Protein AF-A0A7M5X8B2-F1 (afdb_monomer)

Foldseek 3Di:
DPDPVVVVVVVVVVVVVVVVVLVVVLPCPPVVVVVLPPFQKKAWAFQVGNQWTFFADPVVQFTFTGGDDLRRIWNWAAQLLNHATWTARPVDGQWTWFDDPQFTGTGHDDPDNVRSQRRHWHWHQQLQHSQWTFTARPNHNQWTWFHDPRGTGTDGCPVDNVRSRRRTTHIGRDDPDCVVVVVVLPVDQWDAAADPVHRQWTFFQDPVVRDTDTGGDDPRRTHRDDDDPPDDDPDD

Nearest PDB structures (foldseek):
  3kmv-assembly7_G  TM=9.535E-01  e=1.450E-14  Acetivibrio thermocellus ATCC 27405
  3akh-assembly1_A  TM=9.557E-01  e=3.138E-13  Streptomyces avermitilis MA-4680 = NBRC 14893
  6sxs-assembly1_AAA  TM=8.842E-01  e=1.556E-10  Aspergillus luchuensis
  3win-assembly1_B  TM=6.158E-01  e=4.509E-0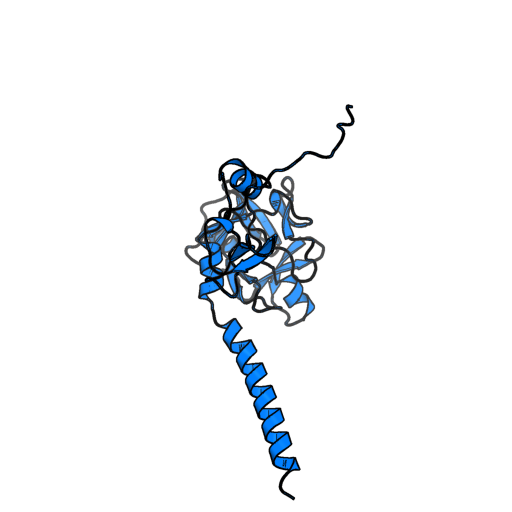7  Clostridium botulinum B
  2e4m-assembly1_C  TM=7.387E-01  e=2.293E-05  Clostridium botulinum

Sequence (236 aa):
MASICQRWFALVLLLMTVAQAKQTICQGSNHLQQKFAYEPTLSFPSKNYPHLAISYDTTSKVSRILAPSSNSAWKIVAGLCGQGFSFESTTQPNHFLRHRHLLLFVDPFVNTALYKNDACFKPVTGLADCNEVSFQSINYPDRFLRHQGYRMKLHQNDGSSLFKNDATFNIQTICHGSNHLQQKFAYEPTLSFPSKNYPHLAISYDTTSKVSRILAPSSNSAWKIVARALWPRVQL

Organism: NCBI:txid252671

pLDDT: mean 79.66, std 22.1, range [30.8, 98.75]

Solvent-accessible surface area (backbone atoms only — not comparable to full-atom values): 12844 Å² total; per-residue (Å²): 141,68,72,64,68,55,52,53,50,51,51,51,52,52,53,51,50,53,56,48,56,59,54,63,69,58,68,56,74,62,59,62,57,53,61,55,72,79,54,85,24,33,28,37,26,30,61,79,45,66,74,23,14,52,23,48,41,87,85,79,24,42,23,20,48,35,67,76,50,71,56,20,33,26,30,67,40,75,11,70,61,79,49,58,28,20,42,32,38,68,80,43,77,69,17,32,44,23,50,57,95,49,32,30,28,50,44,72,74,57,102,42,72,66,54,20,33,39,23,14,27,36,80,40,66,12,68,63,41,58,93,30,34,17,38,28,32,64,76,46,72,71,22,29,44,24,53,58,94,54,30,30,29,51,41,67,78,82,81,45,70,66,55,22,29,41,23,14,24,42,85,40,77,48,66,89,38,85,51,52,61,48,43,55,56,68,71,44,83,53,45,72,55,62,38,88,92,45,74,72,25,16,49,23,56,39,81,90,78,73,42,79,42,80,35,66,74,52,86,50,19,57,42,69,75,80,88,74,88,88,70,86,81,80,84,129

Secondary structure (DSSP, 8-state):
--HHHHHHHHHHHHHHHHHHHHHHHTT-HHHHHHHHHS-S-EE-BBSS-TT-EEEE-TTT-BEEEES--GGG-EEEEE-TTSSSEEEEESSSTTEEEEEETTEEEEEE----HHHHHHT-EEEEE-SS-TTSEEEEESS-TTEEEEEETTEEEEEE--S-HHHHHHT-B--EE--S-HHHHHHHHHH-SSB--B-SS-TT-EEEEETTTTEEEEES--GGG-B-------------

Structure (mmCIF, N/CA/C/O backbone):
data_AF-A0A7M5X8B2-F1
#
_entry.id   AF-A0A7M5X8B2-F1
#
loop_
_atom_site.group_PDB
_atom_site.id
_atom_site.type_symbol
_atom_site.label_atom_id
_atom_site.label_alt_id
_atom_site.label_comp_id
_atom_site.label_asym_id
_atom_site.label_entity_id
_atom_site.label_seq_id
_atom_site.pdbx_PDB_ins_code
_atom_site.Cartn_x
_atom_site.Cartn_y
_atom_site.Cartn_z
_atom_site.occupancy
_atom_site.B_iso_or_equiv
_atom_site.auth_seq_id
_atom_site.auth_comp_id
_atom_site.auth_asym_id
_atom_site.auth_atom_id
_atom_site.pdbx_PDB_model_num
ATOM 1 N N . MET A 1 1 ? -53.361 -5.787 27.181 1.00 49.28 1 MET A N 1
ATOM 2 C CA . MET A 1 1 ? -52.441 -6.627 26.375 1.00 49.28 1 MET A CA 1
ATOM 3 C C . MET A 1 1 ? -51.696 -5.849 25.269 1.00 49.28 1 MET A C 1
ATOM 5 O O . MET A 1 1 ? -51.255 -6.459 24.308 1.00 49.28 1 MET A O 1
ATOM 9 N N . ALA A 1 2 ? -51.466 -4.530 25.400 1.00 48.56 2 ALA A N 1
ATOM 10 C CA . ALA A 1 2 ? -50.837 -3.716 24.342 1.00 48.56 2 ALA A CA 1
ATOM 11 C C . ALA A 1 2 ? -49.393 -3.240 24.638 1.00 48.56 2 ALA A C 1
ATOM 13 O O . ALA A 1 2 ? -48.772 -2.623 23.780 1.00 48.56 2 ALA A O 1
ATOM 14 N N . SER A 1 3 ? -48.820 -3.520 25.819 1.00 53.78 3 SER A N 1
ATOM 15 C CA . SER A 1 3 ? -47.543 -2.901 26.231 1.00 53.78 3 SER A CA 1
ATOM 16 C C . SER A 1 3 ? -46.279 -3.675 25.832 1.00 53.78 3 SER A C 1
ATOM 18 O O . SER A 1 3 ? -45.195 -3.093 25.790 1.00 53.78 3 SER A O 1
ATOM 20 N N . ILE A 1 4 ? -46.394 -4.968 25.512 1.00 50.81 4 ILE A N 1
ATOM 21 C CA . ILE A 1 4 ? -45.240 -5.809 25.154 1.00 50.81 4 ILE A CA 1
ATOM 22 C C . ILE A 1 4 ? -44.936 -5.701 23.652 1.00 50.81 4 ILE A C 1
ATOM 24 O O . ILE A 1 4 ? -43.782 -5.513 23.280 1.00 50.81 4 ILE A O 1
ATOM 28 N N . CYS A 1 5 ? -45.955 -5.691 22.785 1.00 41.56 5 CYS A N 1
ATOM 29 C CA . CYS A 1 5 ? -45.765 -5.620 21.330 1.00 41.56 5 CYS A CA 1
ATOM 30 C C . CYS A 1 5 ? -45.152 -4.282 20.858 1.00 41.56 5 CYS A C 1
ATOM 32 O O . CYS A 1 5 ? -44.317 -4.269 19.957 1.00 41.56 5 CYS A O 1
ATOM 34 N N . GLN A 1 6 ? -45.493 -3.160 21.506 1.00 44.00 6 GLN A N 1
ATOM 35 C CA . GLN A 1 6 ? -44.931 -1.839 21.178 1.00 44.00 6 GLN A CA 1
ATOM 36 C C . GLN A 1 6 ? -43.467 -1.675 21.622 1.00 44.00 6 GLN A C 1
ATOM 38 O O . GLN A 1 6 ? -42.693 -0.991 20.954 1.00 44.00 6 GLN A O 1
ATOM 43 N N . ARG A 1 7 ? -43.056 -2.334 22.715 1.00 48.03 7 ARG A N 1
ATOM 44 C CA . ARG A 1 7 ? -41.668 -2.281 23.208 1.00 48.03 7 ARG A CA 1
ATOM 45 C C . ARG A 1 7 ? -40.702 -3.083 22.336 1.00 48.03 7 ARG A C 1
ATOM 47 O O . ARG A 1 7 ? -39.583 -2.630 22.118 1.00 48.03 7 ARG A O 1
ATOM 54 N N . TRP A 1 8 ? -41.141 -4.217 21.787 1.00 44.78 8 TRP A N 1
ATOM 55 C CA . TRP A 1 8 ? -40.349 -4.987 20.821 1.00 44.78 8 TRP A CA 1
ATOM 56 C C . TRP A 1 8 ? -40.192 -4.249 19.487 1.00 44.78 8 TRP A C 1
ATOM 58 O O . TRP A 1 8 ? -39.087 -4.199 18.952 1.00 44.78 8 TRP A O 1
ATOM 68 N N . PHE A 1 9 ? -41.246 -3.585 19.000 1.00 48.00 9 PHE A N 1
ATOM 69 C CA . PHE A 1 9 ? -41.161 -2.739 17.804 1.00 48.00 9 PHE A CA 1
ATOM 70 C C . PHE A 1 9 ? -40.193 -1.562 17.984 1.00 48.00 9 PHE A C 1
ATOM 72 O O . PHE A 1 9 ? -39.375 -1.318 17.104 1.00 48.00 9 PHE A O 1
ATOM 79 N N . ALA A 1 10 ? -40.224 -0.874 19.130 1.00 50.72 10 ALA A N 1
ATOM 80 C CA . ALA A 1 10 ? -39.309 0.232 19.414 1.00 50.72 10 ALA A CA 1
ATOM 81 C C . ALA A 1 10 ? -37.843 -0.223 19.526 1.00 50.72 10 ALA A C 1
ATOM 83 O O . ALA A 1 10 ? -36.958 0.469 19.031 1.00 50.72 10 ALA A O 1
ATOM 84 N N . LEU A 1 11 ? -37.575 -1.396 20.114 1.00 49.72 11 LEU A N 1
ATOM 85 C CA . LEU A 1 11 ? -36.220 -1.951 20.208 1.00 49.72 11 LEU A CA 1
ATOM 86 C C . LEU A 1 11 ? -35.679 -2.370 18.831 1.00 49.72 11 LEU A C 1
ATOM 88 O O . LEU A 1 11 ? -34.523 -2.100 18.519 1.00 49.72 11 LEU A O 1
ATOM 92 N N . VAL A 1 12 ? -36.519 -2.973 17.982 1.00 52.78 12 VAL A N 1
ATOM 93 C CA . VAL A 1 12 ? -36.155 -3.338 16.603 1.00 52.78 12 VAL A CA 1
ATOM 94 C C . VAL A 1 12 ? -35.946 -2.086 15.741 1.00 52.78 12 VAL A C 1
ATOM 96 O O . VAL A 1 12 ? -34.975 -2.026 14.993 1.00 52.78 12 VAL A O 1
ATOM 99 N N . LEU A 1 13 ? -36.770 -1.043 15.896 1.00 47.78 13 LEU A N 1
ATOM 100 C CA . LEU A 1 13 ? -36.612 0.239 15.195 1.00 47.78 13 LEU A CA 1
ATOM 101 C C . LEU A 1 13 ? -35.363 1.014 15.666 1.00 47.78 13 LEU A C 1
ATOM 103 O O . LEU A 1 13 ? -34.694 1.661 14.858 1.00 47.78 13 LEU A O 1
ATOM 107 N N . LEU A 1 14 ? -35.000 0.908 16.950 1.00 47.81 14 LEU A N 1
ATOM 108 C CA . LEU A 1 14 ? -33.776 1.486 17.520 1.00 47.81 14 LEU A CA 1
ATOM 109 C C . LEU A 1 14 ? -32.517 0.731 17.051 1.00 47.81 14 LEU A C 1
ATOM 111 O O . LEU A 1 14 ? -31.502 1.343 16.732 1.00 47.81 14 LEU A O 1
ATOM 115 N N . LEU A 1 15 ? -32.581 -0.599 16.939 1.00 45.28 15 LEU A N 1
ATOM 116 C CA . LEU A 1 15 ? -31.485 -1.413 16.401 1.00 45.28 15 LEU A CA 1
ATOM 117 C C . LEU A 1 15 ? -31.293 -1.200 14.890 1.00 45.28 15 LEU A C 1
ATOM 119 O O . LEU A 1 15 ? -30.154 -1.105 14.431 1.00 45.28 15 LEU A O 1
ATOM 123 N N . MET A 1 16 ? -32.383 -1.045 14.132 1.00 43.38 16 MET A N 1
ATOM 124 C CA . MET A 1 16 ? -32.341 -0.701 12.705 1.00 43.38 16 MET A CA 1
ATOM 125 C C . MET A 1 16 ? -31.775 0.713 12.483 1.00 43.38 16 MET A C 1
ATOM 127 O O . MET A 1 16 ? -30.920 0.905 11.627 1.00 43.38 16 MET A O 1
ATOM 131 N N . THR A 1 17 ? -32.147 1.707 13.297 1.00 39.38 17 THR A N 1
ATOM 132 C CA . THR A 1 17 ? -31.608 3.078 13.169 1.00 39.38 17 THR A CA 1
ATOM 133 C C . THR A 1 17 ? -30.130 3.196 13.558 1.00 39.38 17 THR A C 1
ATOM 135 O O . THR A 1 17 ? -29.403 3.957 12.921 1.00 39.38 17 THR A O 1
ATOM 138 N N . VAL A 1 18 ? -29.632 2.411 14.523 1.00 42.62 18 VAL A N 1
ATOM 139 C CA . VAL A 1 18 ? -28.191 2.355 14.854 1.00 42.62 18 VAL A CA 1
ATOM 140 C C . VAL A 1 18 ? -27.380 1.645 13.759 1.00 42.62 18 VAL A C 1
ATOM 142 O O . VAL A 1 18 ? -26.257 2.062 13.462 1.00 42.62 18 VAL A O 1
ATOM 145 N N . ALA A 1 19 ? -27.942 0.616 13.112 1.00 35.28 19 ALA A N 1
ATOM 146 C CA . ALA A 1 19 ? -27.327 -0.029 11.950 1.00 35.28 19 ALA A CA 1
ATOM 147 C C . ALA A 1 19 ? -27.233 0.933 10.749 1.00 35.28 19 ALA A C 1
ATOM 149 O O . ALA A 1 19 ? -26.155 1.071 10.162 1.00 35.28 19 ALA A O 1
ATOM 150 N N . GLN A 1 20 ? -28.304 1.683 10.463 1.00 32.66 20 GLN A N 1
ATOM 151 C CA . GLN A 1 20 ? -28.305 2.741 9.447 1.00 32.66 20 GLN A CA 1
ATOM 152 C C . GLN A 1 20 ? -27.339 3.892 9.793 1.00 32.66 20 GLN A C 1
ATOM 154 O O . GLN A 1 20 ? -26.628 4.368 8.913 1.00 32.66 20 GLN A O 1
ATOM 159 N N . ALA A 1 21 ? -27.232 4.311 11.060 1.00 33.47 21 ALA A N 1
ATOM 160 C CA . ALA A 1 21 ? -26.335 5.397 11.474 1.00 33.47 21 ALA A CA 1
ATOM 161 C C . ALA A 1 21 ? -24.841 5.043 11.337 1.00 33.47 21 ALA A C 1
ATOM 163 O O . ALA A 1 21 ? -24.036 5.907 10.987 1.00 33.47 21 ALA A O 1
ATOM 164 N N . LYS A 1 22 ? -24.460 3.772 11.540 1.00 35.12 22 LYS A N 1
ATOM 165 C CA . LYS A 1 22 ? -23.106 3.291 11.206 1.00 35.12 22 LYS A CA 1
ATOM 166 C C . LYS A 1 22 ? -22.861 3.275 9.696 1.00 35.12 22 LYS A C 1
ATOM 168 O O . LYS A 1 22 ? -21.764 3.611 9.267 1.00 35.12 22 LYS A O 1
ATOM 173 N N . GLN A 1 23 ? -23.868 2.931 8.893 1.00 34.62 23 GLN A N 1
ATOM 174 C CA . GLN A 1 23 ? -23.766 2.902 7.430 1.00 34.62 23 GLN A CA 1
ATOM 175 C C . GLN A 1 23 ? -23.632 4.299 6.801 1.00 34.62 23 GLN A C 1
ATOM 177 O O . GLN A 1 23 ? -22.890 4.451 5.831 1.00 34.62 23 GLN A O 1
ATOM 182 N N . THR A 1 24 ? -24.267 5.327 7.372 1.00 30.80 24 THR A N 1
ATOM 183 C CA . THR A 1 24 ? -24.215 6.709 6.856 1.00 30.80 24 THR A CA 1
ATOM 184 C C . THR A 1 24 ? -22.835 7.368 7.010 1.00 30.80 24 THR A C 1
ATOM 186 O O . THR A 1 24 ? -22.455 8.183 6.174 1.00 30.80 24 THR A O 1
ATOM 189 N N . ILE A 1 25 ? -22.032 6.984 8.011 1.00 43.06 25 ILE A N 1
ATOM 190 C CA . ILE A 1 25 ? -20.653 7.495 8.185 1.00 43.06 25 ILE A CA 1
ATOM 191 C C . ILE A 1 25 ? -19.699 6.907 7.126 1.00 43.06 25 ILE A C 1
ATOM 193 O O . ILE A 1 25 ? -18.746 7.558 6.703 1.00 43.06 25 ILE A O 1
ATOM 197 N N . CYS A 1 26 ? -19.985 5.701 6.630 1.00 44.75 26 CYS A N 1
ATOM 198 C CA . CYS A 1 26 ? -19.118 4.966 5.710 1.00 44.75 26 CYS A CA 1
ATOM 199 C C . CYS A 1 26 ? -19.279 5.357 4.216 1.00 44.75 26 CYS A C 1
ATOM 201 O O . CYS A 1 26 ? -18.652 4.733 3.361 1.00 44.75 26 CYS A O 1
ATOM 203 N N . GLN A 1 27 ? -20.114 6.351 3.873 1.00 36.88 27 GLN A N 1
ATOM 204 C CA . GLN A 1 27 ? -20.444 6.744 2.483 1.00 36.88 27 GLN A CA 1
ATOM 205 C C . GLN A 1 27 ? -19.649 7.960 1.951 1.00 36.88 27 GLN A C 1
ATOM 207 O O . GLN A 1 27 ? -19.905 8.446 0.852 1.00 36.88 27 GLN A O 1
ATOM 212 N N . GLY A 1 28 ? -18.651 8.462 2.683 1.00 39.09 28 GLY A N 1
ATOM 213 C CA . GLY A 1 28 ? -17.860 9.623 2.263 1.00 39.09 28 GLY A CA 1
ATOM 214 C C . GLY A 1 28 ? -16.594 9.272 1.475 1.00 39.09 28 GLY A C 1
ATOM 215 O O . GLY A 1 28 ? -15.496 9.423 2.006 1.00 39.09 28 GLY A O 1
ATOM 216 N N . SER A 1 29 ? -16.701 8.887 0.199 1.00 45.44 29 SER A N 1
ATOM 217 C CA . SER A 1 29 ? -15.537 8.711 -0.701 1.00 45.44 29 SER A CA 1
ATOM 218 C C . SER A 1 29 ? -14.642 9.961 -0.807 1.00 45.44 29 SER A C 1
ATOM 220 O O . SER A 1 29 ? -13.452 9.851 -1.104 1.00 45.44 29 SER A O 1
ATOM 222 N N . ASN A 1 30 ? -15.186 11.141 -0.491 1.00 45.16 30 ASN A N 1
ATOM 223 C CA . ASN A 1 30 ? -14.482 12.424 -0.544 1.00 45.16 30 ASN A CA 1
ATOM 224 C C . ASN A 1 30 ? -13.478 12.655 0.604 1.00 45.16 30 ASN A C 1
ATOM 226 O O . ASN A 1 30 ? -12.504 13.377 0.406 1.00 45.16 30 ASN A O 1
ATOM 230 N N . HIS A 1 31 ? -13.652 12.042 1.783 1.00 48.97 31 HIS A N 1
ATOM 231 C CA . HIS A 1 31 ? -12.773 12.316 2.935 1.00 48.97 31 HIS A CA 1
ATOM 232 C C . HIS A 1 31 ? -11.395 11.644 2.797 1.00 48.97 31 HIS A C 1
ATOM 234 O O . HIS A 1 31 ? -10.368 12.231 3.135 1.00 48.97 31 HIS A O 1
ATOM 240 N N . LEU A 1 32 ? -11.354 10.423 2.249 1.00 51.47 32 LEU A N 1
ATOM 241 C CA . LEU A 1 32 ? -10.097 9.720 1.970 1.00 51.47 32 LEU A CA 1
ATOM 242 C C . LEU A 1 32 ? -9.298 10.449 0.881 1.00 51.47 32 LEU A C 1
ATOM 244 O O . LEU A 1 32 ? -8.112 10.703 1.061 1.00 51.47 32 LEU A O 1
ATOM 248 N N . GLN A 1 33 ? -9.960 10.856 -0.208 1.00 50.06 33 GLN A N 1
ATOM 249 C CA . GLN A 1 33 ? -9.330 11.585 -1.314 1.00 50.06 33 GLN A CA 1
ATOM 250 C C . GLN A 1 33 ? -8.795 12.963 -0.893 1.00 50.06 33 GLN A C 1
ATOM 252 O O . GLN A 1 33 ? -7.697 13.326 -1.306 1.00 50.06 33 GLN A O 1
ATOM 257 N N . GLN A 1 34 ? -9.501 13.693 -0.018 1.00 43.69 34 GLN A N 1
ATOM 258 C CA . GLN A 1 34 ? -8.993 14.947 0.554 1.00 43.69 34 GLN A CA 1
ATOM 259 C C . GLN A 1 34 ? -7.744 14.732 1.419 1.00 43.69 34 GLN A C 1
ATOM 261 O O . GLN A 1 34 ? -6.790 15.494 1.300 1.00 43.69 34 GLN A O 1
ATOM 266 N N . LYS A 1 35 ? -7.689 13.674 2.239 1.00 48.75 35 LYS A N 1
ATOM 267 C CA . LYS A 1 35 ? -6.514 13.390 3.083 1.00 48.75 35 LYS A CA 1
ATOM 268 C C . LYS A 1 35 ? -5.256 13.050 2.267 1.00 48.75 35 LYS A C 1
ATOM 270 O O . LYS A 1 35 ? -4.151 13.338 2.710 1.00 48.75 35 LYS A O 1
ATOM 275 N N . PHE A 1 36 ? -5.412 12.492 1.064 1.00 56.28 36 PHE A N 1
ATOM 276 C CA . PHE A 1 36 ? -4.299 12.211 0.148 1.00 56.28 36 PHE A CA 1
ATOM 277 C C . PHE A 1 36 ? -3.780 13.442 -0.613 1.00 56.28 36 PHE A C 1
ATOM 279 O O . PHE A 1 36 ? -2.691 13.376 -1.173 1.00 56.28 36 PHE A O 1
ATOM 286 N N . ALA A 1 37 ? -4.528 14.551 -0.642 1.00 48.56 37 ALA A N 1
ATOM 287 C CA . ALA A 1 37 ? -4.208 15.723 -1.461 1.00 48.56 37 ALA A CA 1
ATOM 288 C C . ALA A 1 37 ? -3.373 16.805 -0.743 1.00 48.56 37 ALA A C 1
ATOM 290 O O . ALA A 1 37 ? -2.791 17.652 -1.416 1.00 48.56 37 ALA A O 1
ATOM 291 N N . TYR A 1 38 ? -3.311 16.792 0.595 1.00 43.34 38 TYR A N 1
ATOM 292 C CA . TYR A 1 38 ? -2.730 17.888 1.393 1.00 43.34 38 TYR A CA 1
ATOM 293 C C . TYR A 1 38 ? -1.546 17.487 2.287 1.00 43.34 38 TYR A C 1
ATOM 295 O O . TYR A 1 38 ? -0.972 18.349 2.947 1.00 43.34 38 TYR A O 1
ATOM 303 N N . GLU A 1 39 ? -1.165 16.208 2.310 1.00 53.84 39 GLU A N 1
ATOM 304 C CA . GLU A 1 39 ? -0.146 15.687 3.231 1.00 53.84 39 GLU A CA 1
ATOM 305 C C . GLU A 1 39 ? 1.165 15.370 2.491 1.00 53.84 39 GLU A C 1
ATOM 307 O O . GLU A 1 39 ? 1.125 14.699 1.457 1.00 53.84 39 GLU A O 1
ATOM 312 N N . PRO A 1 40 ? 2.341 15.812 2.987 1.00 66.94 40 PRO A N 1
ATOM 313 C CA . PRO A 1 40 ? 3.598 15.684 2.248 1.00 66.94 40 PRO A CA 1
ATOM 314 C C . PRO A 1 40 ? 4.025 14.221 2.095 1.00 66.94 40 PRO A C 1
ATOM 316 O O . PRO A 1 40 ? 4.504 13.820 1.033 1.00 66.94 40 PRO A O 1
ATOM 319 N N . THR A 1 41 ? 3.840 13.423 3.149 1.00 83.44 41 THR A N 1
ATOM 320 C CA . THR A 1 41 ? 4.166 11.998 3.191 1.00 83.44 41 THR A CA 1
ATOM 321 C C . THR A 1 41 ? 3.251 11.266 4.177 1.00 83.44 41 THR A C 1
ATOM 323 O O . THR A 1 41 ? 2.864 11.788 5.224 1.00 83.44 41 THR A O 1
ATOM 326 N N . LEU A 1 42 ? 2.880 10.033 3.840 1.00 90.06 42 LEU A N 1
ATOM 327 C CA . LEU A 1 42 ? 1.967 9.193 4.611 1.00 90.06 42 LEU A CA 1
ATOM 328 C C . LEU A 1 42 ? 2.616 7.857 4.973 1.00 90.06 42 LEU A C 1
ATOM 330 O O . LEU A 1 42 ? 3.488 7.357 4.269 1.00 90.06 42 LEU A O 1
ATOM 334 N N . SER A 1 43 ? 2.141 7.257 6.056 1.00 93.00 43 SER A N 1
ATOM 335 C CA . SER A 1 43 ? 2.419 5.883 6.458 1.00 93.00 43 SER A CA 1
ATOM 336 C C . SER A 1 43 ? 1.112 5.124 6.626 1.00 93.00 43 SER A C 1
ATOM 338 O O . SER A 1 43 ? 0.068 5.700 6.949 1.00 93.00 43 SER A O 1
ATOM 340 N N . PHE A 1 44 ? 1.186 3.814 6.408 1.00 96.31 44 PHE A N 1
ATOM 341 C CA . PHE A 1 44 ? 0.031 2.925 6.397 1.00 96.31 44 PHE A CA 1
ATOM 342 C C . PHE A 1 44 ? 0.219 1.774 7.389 1.00 96.31 44 PHE A C 1
ATOM 344 O O . PHE A 1 44 ? 0.619 0.677 6.982 1.00 96.31 44 PHE A O 1
ATOM 351 N N . PRO A 1 45 ? -0.001 2.006 8.697 1.00 96.56 45 PRO A N 1
ATOM 352 C CA . PRO A 1 45 ? 0.017 0.944 9.693 1.00 96.56 45 PRO A CA 1
ATOM 353 C C . PRO A 1 45 ? -1.056 -0.108 9.435 1.00 96.56 45 PRO A C 1
ATOM 355 O O . PRO A 1 45 ? -2.160 0.215 9.001 1.00 96.56 45 PRO A O 1
ATOM 358 N N . SER A 1 46 ? -0.746 -1.359 9.746 1.00 97.62 46 SER A N 1
ATOM 359 C CA . SER A 1 46 ? -1.682 -2.477 9.648 1.00 97.62 46 SER A CA 1
ATOM 360 C C . SER A 1 46 ? -2.789 -2.384 10.701 1.00 97.62 46 SER A C 1
ATOM 362 O O . SER A 1 46 ? -2.528 -2.043 11.856 1.00 97.62 46 SER A O 1
ATOM 364 N N . LYS A 1 47 ? -4.023 -2.746 10.331 1.00 95.75 47 LYS A N 1
ATOM 365 C CA . LYS A 1 47 ? -5.159 -2.798 11.260 1.00 95.75 47 LYS A CA 1
ATOM 366 C C . LYS A 1 47 ? -4.954 -3.811 12.387 1.00 95.75 47 LYS A C 1
ATOM 368 O O . LYS A 1 47 ? -5.161 -3.484 13.553 1.00 95.75 47 LYS A O 1
ATOM 373 N N . ASN A 1 48 ? -4.551 -5.037 12.056 1.00 95.94 48 ASN A N 1
ATOM 374 C CA . ASN A 1 48 ? -4.363 -6.111 13.038 1.00 95.94 48 ASN A CA 1
ATOM 375 C C . ASN A 1 48 ? -2.966 -6.149 13.669 1.00 95.94 48 ASN A C 1
ATOM 377 O O . ASN A 1 48 ? -2.798 -6.775 14.713 1.00 95.94 48 ASN A O 1
ATOM 381 N N . TYR A 1 49 ? -1.989 -5.434 13.103 1.00 95.62 49 TYR A N 1
ATOM 382 C CA . TYR A 1 49 ? -0.669 -5.238 13.709 1.00 95.62 49 TYR A CA 1
ATOM 383 C C . TYR A 1 49 ? -0.281 -3.748 13.707 1.00 95.62 49 TYR A C 1
ATOM 385 O O . TYR A 1 49 ? 0.596 -3.354 12.941 1.00 95.62 49 TYR A O 1
ATOM 393 N N . PRO A 1 50 ? -0.878 -2.904 14.576 1.00 92.56 50 PRO A N 1
ATOM 394 C CA . PRO A 1 50 ? -0.723 -1.440 14.507 1.00 92.56 50 PRO A CA 1
ATOM 395 C C . PRO A 1 50 ? 0.701 -0.911 14.721 1.00 92.56 50 PRO A C 1
ATOM 397 O O . PRO A 1 50 ? 0.988 0.241 14.412 1.00 92.56 50 PRO A O 1
ATOM 400 N N . HIS A 1 51 ? 1.596 -1.745 15.253 1.00 88.50 51 HIS A N 1
ATOM 401 C CA . HIS A 1 51 ? 3.017 -1.438 15.419 1.00 88.50 51 HIS A CA 1
ATOM 402 C C . HIS A 1 51 ? 3.844 -1.693 14.147 1.00 88.50 51 HIS A C 1
ATOM 404 O O . HIS A 1 51 ? 5.053 -1.472 14.163 1.00 88.50 51 HIS A O 1
ATOM 410 N N . LEU A 1 52 ? 3.223 -2.168 13.061 1.00 92.38 52 LEU A N 1
ATOM 411 C CA . LEU A 1 52 ? 3.857 -2.398 11.767 1.00 92.38 52 LEU A CA 1
ATOM 412 C C . LEU A 1 52 ? 3.143 -1.600 10.670 1.00 92.38 52 LEU A C 1
ATOM 414 O O . LEU A 1 52 ? 1.925 -1.446 10.702 1.00 92.38 52 LEU A O 1
ATOM 418 N N . ALA A 1 53 ? 3.889 -1.145 9.667 1.00 97.12 53 ALA A N 1
ATOM 419 C CA . ALA A 1 53 ? 3.399 -0.370 8.534 1.00 97.12 53 ALA A CA 1
ATOM 420 C C . ALA A 1 53 ? 3.940 -0.890 7.199 1.00 97.12 53 ALA A C 1
ATOM 422 O O . ALA A 1 53 ? 4.950 -1.604 7.153 1.00 97.12 53 ALA A O 1
ATOM 423 N N . ILE A 1 54 ? 3.247 -0.539 6.107 1.00 98.31 54 ILE A N 1
ATOM 424 C CA . ILE A 1 54 ? 3.711 -0.820 4.744 1.00 98.31 54 ILE A CA 1
ATOM 425 C C . ILE A 1 54 ? 5.075 -0.156 4.566 1.00 98.31 54 ILE A C 1
ATOM 427 O O . ILE A 1 54 ? 5.208 1.064 4.643 1.00 98.31 54 ILE A O 1
ATOM 431 N N . SER A 1 55 ? 6.082 -0.983 4.333 1.00 97.50 55 SER A N 1
ATOM 432 C CA . SER A 1 55 ? 7.484 -0.605 4.256 1.00 97.50 55 SER A CA 1
ATOM 433 C C . SER A 1 55 ? 8.168 -1.447 3.182 1.00 97.50 55 SER A C 1
ATOM 435 O O . SER A 1 55 ? 7.534 -2.235 2.463 1.00 97.50 55 SER A O 1
ATOM 437 N N . TYR A 1 56 ? 9.476 -1.295 3.046 1.00 97.44 56 TYR A N 1
ATOM 438 C CA . TYR A 1 56 ? 10.267 -2.124 2.155 1.00 97.44 56 TYR A CA 1
ATOM 439 C C . TYR A 1 56 ? 11.728 -2.202 2.593 1.00 97.44 56 TYR A C 1
ATOM 441 O O . TYR A 1 56 ? 12.242 -1.370 3.343 1.00 97.44 56 TYR A O 1
ATOM 449 N N . ASP A 1 57 ? 12.387 -3.245 2.107 1.00 94.44 57 ASP A N 1
ATOM 450 C CA . ASP A 1 57 ? 13.824 -3.443 2.233 1.00 94.44 57 ASP A CA 1
ATOM 451 C C . ASP A 1 57 ? 14.529 -2.735 1.067 1.00 94.44 57 ASP A C 1
ATOM 453 O O . ASP A 1 57 ? 14.267 -3.024 -0.103 1.00 94.44 57 ASP A O 1
ATOM 457 N N . THR A 1 58 ? 15.415 -1.790 1.377 1.00 87.44 58 THR A N 1
ATOM 458 C CA . THR A 1 58 ? 16.115 -0.966 0.380 1.00 87.44 58 THR A CA 1
ATOM 459 C C . THR A 1 58 ? 17.099 -1.752 -0.478 1.00 87.44 58 THR A C 1
ATOM 461 O O . THR A 1 58 ? 17.361 -1.330 -1.609 1.00 87.44 58 THR A O 1
ATOM 464 N N . THR A 1 59 ? 17.610 -2.880 0.017 1.00 89.25 59 THR A N 1
ATOM 465 C CA . THR A 1 59 ? 18.545 -3.759 -0.689 1.00 89.25 59 THR A CA 1
ATOM 466 C C . THR A 1 59 ? 17.783 -4.696 -1.615 1.00 89.25 59 THR A C 1
ATOM 468 O O . THR A 1 59 ? 18.036 -4.722 -2.816 1.00 89.25 59 THR A O 1
ATOM 471 N N . SER A 1 60 ? 16.807 -5.435 -1.081 1.00 93.06 60 SER A N 1
ATOM 472 C CA . SER A 1 60 ? 16.071 -6.443 -1.859 1.00 93.06 60 SER A CA 1
ATOM 473 C C . SER A 1 60 ? 14.896 -5.883 -2.667 1.00 93.06 60 SER A C 1
ATOM 475 O O . SER A 1 60 ? 14.314 -6.604 -3.478 1.00 93.06 60 SER A O 1
ATOM 477 N N . LYS A 1 61 ? 14.516 -4.619 -2.434 1.00 94.94 61 LYS A N 1
ATOM 478 C CA . LYS A 1 61 ? 13.332 -3.941 -3.000 1.00 94.94 61 LYS A CA 1
ATOM 479 C C . LYS A 1 61 ? 12.001 -4.602 -2.663 1.00 94.94 61 LYS A C 1
ATOM 481 O O . LYS A 1 61 ? 10.958 -4.190 -3.165 1.00 94.94 61 LYS A O 1
ATOM 486 N N . VAL A 1 62 ? 12.003 -5.630 -1.818 1.00 97.88 62 VAL A N 1
ATOM 487 C CA . VAL A 1 62 ? 10.795 -6.352 -1.430 1.00 97.88 62 VAL A CA 1
ATOM 488 C C . VAL A 1 62 ? 9.984 -5.487 -0.478 1.00 97.88 62 VAL A C 1
ATOM 490 O O . VAL A 1 62 ? 10.488 -5.067 0.566 1.00 97.88 62 VAL A O 1
ATOM 493 N N . SER A 1 63 ? 8.707 -5.279 -0.800 1.00 98.19 63 SER A N 1
ATOM 494 C CA . SER A 1 63 ? 7.784 -4.629 0.122 1.00 98.19 63 SER A CA 1
ATOM 495 C C . SER A 1 63 ? 7.328 -5.601 1.214 1.00 98.19 63 SER A C 1
ATOM 497 O O . SER A 1 63 ? 7.028 -6.780 0.975 1.00 98.19 63 SER A O 1
ATOM 499 N N . ARG A 1 64 ? 7.314 -5.102 2.447 1.00 98.38 64 ARG A N 1
ATOM 500 C CA . ARG A 1 64 ? 7.096 -5.854 3.684 1.00 98.38 64 ARG A CA 1
ATOM 501 C C . ARG A 1 64 ? 6.223 -5.048 4.641 1.00 98.38 64 ARG A C 1
ATOM 503 O O . ARG A 1 64 ? 6.108 -3.835 4.501 1.00 98.38 64 ARG A O 1
ATOM 510 N N . ILE A 1 65 ? 5.642 -5.723 5.625 1.00 97.81 65 ILE A N 1
ATOM 511 C CA . ILE A 1 65 ? 5.045 -5.056 6.786 1.00 97.81 65 ILE A CA 1
ATOM 512 C C . ILE A 1 65 ? 6.090 -5.073 7.910 1.00 97.81 65 ILE A C 1
ATOM 514 O O . ILE A 1 65 ? 6.525 -6.143 8.330 1.00 97.81 65 ILE A O 1
ATOM 518 N N . LEU A 1 66 ? 6.584 -3.904 8.323 1.00 94.75 66 LEU A N 1
ATOM 519 C CA . LEU A 1 66 ? 7.713 -3.764 9.258 1.00 94.75 66 LEU A CA 1
ATOM 520 C C . LEU A 1 66 ? 7.437 -2.665 10.282 1.00 94.75 66 LEU A C 1
ATOM 522 O O . LEU A 1 66 ? 6.548 -1.844 10.073 1.00 94.75 66 LEU A O 1
ATOM 526 N N . ALA A 1 67 ? 8.222 -2.618 11.359 1.00 90.94 67 ALA A N 1
ATOM 527 C CA . ALA A 1 67 ? 8.188 -1.485 12.278 1.00 90.94 67 ALA A CA 1
ATOM 528 C C . ALA A 1 67 ? 8.418 -0.165 11.504 1.00 90.94 67 ALA A C 1
ATOM 530 O O . ALA A 1 67 ? 9.300 -0.134 10.634 1.00 90.94 67 ALA A O 1
ATOM 531 N N . PRO A 1 68 ? 7.640 0.900 11.786 1.00 88.69 68 PRO A N 1
ATOM 532 C CA . PRO A 1 68 ? 7.756 2.172 11.089 1.00 88.69 68 PRO A CA 1
ATOM 533 C C . PRO A 1 68 ? 9.189 2.703 11.065 1.00 88.69 68 PRO A C 1
ATOM 535 O O . PRO A 1 68 ? 9.863 2.795 12.090 1.00 88.69 68 PRO A O 1
ATOM 538 N N . SER A 1 69 ? 9.642 3.076 9.876 1.00 87.19 69 SER A N 1
ATOM 539 C CA . SER A 1 69 ? 10.950 3.676 9.622 1.00 87.19 69 SER A CA 1
ATOM 540 C C . SER A 1 69 ? 10.840 4.707 8.499 1.00 87.19 69 SER A C 1
ATOM 542 O O . SER A 1 69 ? 9.751 4.949 7.973 1.00 87.19 69 SER A O 1
ATOM 544 N N . SER A 1 70 ? 11.962 5.297 8.080 1.00 89.44 70 SER A N 1
ATOM 545 C CA . SER A 1 70 ? 11.993 6.174 6.901 1.00 89.44 70 SER A CA 1
ATOM 546 C C . SER A 1 70 ? 11.449 5.485 5.640 1.00 89.44 70 SER A C 1
ATOM 548 O O . SER A 1 70 ? 10.759 6.116 4.850 1.00 89.44 70 SER A O 1
ATOM 550 N N . ASN A 1 71 ? 11.653 4.172 5.492 1.00 92.00 71 ASN A N 1
ATOM 551 C CA . ASN A 1 71 ? 11.148 3.389 4.355 1.00 92.00 71 ASN A CA 1
ATOM 552 C C . ASN A 1 71 ? 9.641 3.089 4.430 1.00 92.00 71 ASN A C 1
ATOM 554 O O . ASN A 1 71 ? 9.088 2.485 3.515 1.00 92.00 71 ASN A O 1
ATOM 558 N N . SER A 1 72 ? 8.978 3.464 5.527 1.00 93.69 72 SER A N 1
ATOM 559 C CA . SER A 1 72 ? 7.520 3.358 5.687 1.00 93.69 72 SER A CA 1
ATOM 560 C C . SER A 1 72 ? 6.790 4.655 5.330 1.00 93.69 72 SER A C 1
ATOM 562 O O . 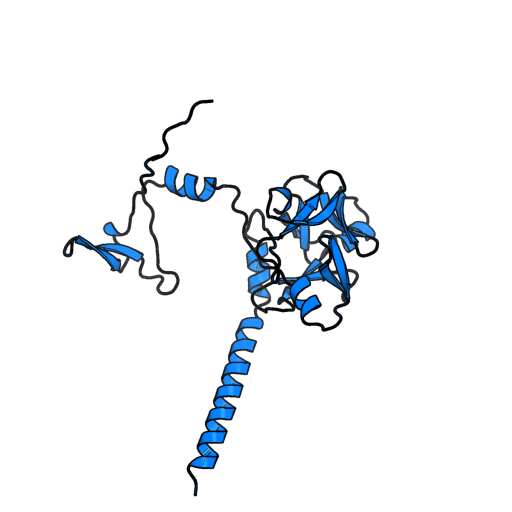SER A 1 72 ? 5.566 4.708 5.427 1.00 93.69 72 SER A O 1
ATOM 564 N N . ALA A 1 73 ? 7.529 5.702 4.948 1.00 92.06 73 ALA A N 1
ATOM 565 C CA . ALA A 1 73 ? 6.973 6.968 4.502 1.00 92.06 73 ALA A CA 1
ATOM 566 C C . ALA A 1 73 ? 6.843 6.984 2.973 1.00 92.06 73 ALA A C 1
ATOM 568 O O . ALA A 1 73 ? 7.810 6.746 2.242 1.00 92.06 73 ALA A O 1
ATOM 569 N N . TRP A 1 74 ? 5.647 7.314 2.499 1.00 94.00 74 TRP A N 1
ATOM 570 C CA . TRP A 1 74 ? 5.260 7.291 1.095 1.00 94.00 74 TRP A CA 1
ATOM 571 C C . TRP A 1 74 ? 4.737 8.649 0.672 1.00 94.00 74 TRP A C 1
ATOM 573 O O . TRP A 1 74 ? 3.896 9.240 1.350 1.00 94.00 74 TRP A O 1
ATOM 583 N N . LYS A 1 75 ? 5.175 9.118 -0.487 1.00 92.00 75 LYS A N 1
ATOM 584 C CA . LYS A 1 75 ? 4.531 10.237 -1.159 1.00 92.00 75 LYS A CA 1
ATOM 585 C C . LYS A 1 75 ? 3.431 9.674 -2.050 1.00 92.00 75 LYS A C 1
ATOM 587 O O . LYS A 1 75 ? 3.691 8.859 -2.935 1.00 92.00 75 LYS A O 1
ATOM 592 N N . ILE A 1 76 ? 2.192 10.076 -1.791 1.00 91.88 76 ILE A N 1
ATOM 593 C CA . ILE A 1 76 ? 1.051 9.644 -2.598 1.00 91.88 76 ILE A CA 1
ATOM 594 C C . ILE A 1 76 ? 0.920 10.595 -3.778 1.00 91.88 76 ILE A C 1
ATOM 596 O O . ILE A 1 76 ? 0.734 11.795 -3.602 1.00 91.88 76 ILE A O 1
ATOM 600 N N . VAL A 1 77 ? 1.050 10.056 -4.987 1.00 90.19 77 VAL A N 1
ATOM 601 C CA . VAL A 1 77 ? 0.943 10.821 -6.233 1.00 90.19 77 VAL A CA 1
ATOM 602 C C . VAL A 1 77 ? -0.256 10.348 -7.043 1.00 90.19 77 VAL A C 1
ATOM 604 O O . VAL A 1 77 ? -0.768 9.244 -6.831 1.00 90.19 77 VAL A O 1
ATOM 607 N N . ALA A 1 78 ? -0.694 11.175 -7.995 1.00 92.81 78 ALA A N 1
ATOM 608 C CA . ALA A 1 78 ? -1.664 10.749 -8.997 1.00 92.81 78 ALA A CA 1
ATOM 609 C C . ALA A 1 78 ? -1.180 9.461 -9.683 1.00 92.81 78 ALA A C 1
ATOM 611 O O . ALA A 1 78 ? 0.008 9.318 -9.983 1.00 92.81 78 ALA A O 1
ATOM 612 N N . GLY A 1 79 ? -2.091 8.510 -9.892 1.00 93.94 79 GLY A N 1
ATOM 613 C CA . GLY A 1 79 ? -1.736 7.192 -10.399 1.00 93.94 79 GLY A CA 1
ATOM 614 C C . GLY A 1 79 ? -1.033 7.271 -11.750 1.00 93.94 79 GLY A C 1
ATOM 615 O O . GLY A 1 79 ? -1.524 7.900 -12.687 1.00 93.94 79 GLY A O 1
ATOM 616 N N . LEU A 1 80 ? 0.109 6.591 -11.868 1.00 95.81 80 LEU A N 1
ATOM 617 C CA . LEU A 1 80 ? 0.949 6.622 -13.071 1.00 95.81 80 LEU A CA 1
ATOM 618 C C . LEU A 1 80 ? 0.232 6.109 -14.336 1.00 95.81 80 LEU A C 1
A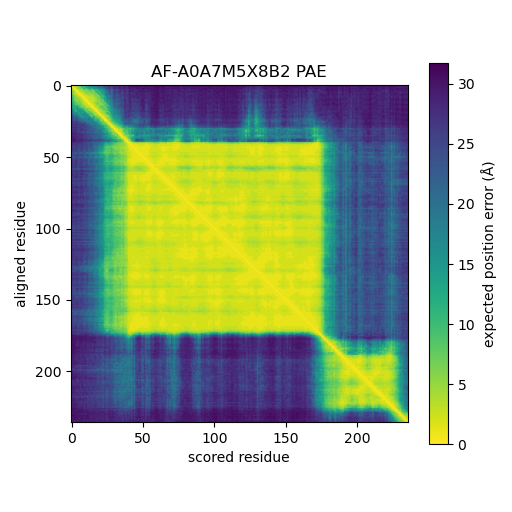TOM 620 O O . LEU A 1 80 ? 0.648 6.411 -15.453 1.00 95.81 80 LEU A O 1
ATOM 624 N N . CYS A 1 81 ? -0.838 5.335 -14.161 1.00 96.25 81 CYS A N 1
ATOM 625 C CA . CYS A 1 81 ? -1.727 4.813 -15.199 1.00 96.25 81 CYS A CA 1
ATOM 626 C C . CYS A 1 81 ? -2.856 5.782 -15.609 1.00 96.25 81 CYS A C 1
ATOM 628 O O . CYS A 1 81 ? -3.682 5.418 -16.440 1.00 96.25 81 CYS A O 1
ATOM 630 N N . GLY A 1 82 ? -2.930 6.986 -15.028 1.00 94.31 82 GLY A N 1
ATOM 631 C CA . GLY A 1 82 ? -3.974 7.982 -15.308 1.00 94.31 82 GLY A CA 1
ATOM 632 C C . GLY A 1 82 ? -5.224 7.878 -14.426 1.00 94.31 82 GLY A C 1
ATOM 633 O O . GLY A 1 82 ? -6.155 8.659 -14.598 1.00 94.31 82 GLY A O 1
ATOM 634 N N . GLN A 1 83 ? -5.259 6.947 -13.470 1.00 92.94 83 GLN A N 1
ATOM 635 C CA . GLN A 1 83 ? -6.346 6.802 -12.499 1.00 92.94 83 GLN A CA 1
ATOM 636 C C . GLN A 1 83 ? -5.831 6.285 -11.154 1.00 92.94 83 GLN A C 1
ATOM 638 O O . GLN A 1 83 ? -4.780 5.652 -11.083 1.00 92.94 83 GLN A O 1
ATOM 643 N N . GLY A 1 84 ? -6.590 6.517 -10.08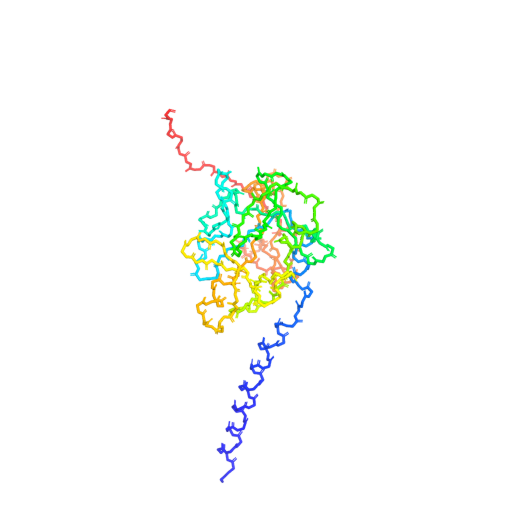3 1.00 92.94 84 GLY A N 1
ATOM 644 C CA . GLY A 1 84 ? -6.177 6.125 -8.736 1.00 92.94 84 GLY A CA 1
ATOM 645 C C . GLY A 1 84 ? -4.899 6.843 -8.300 1.00 92.94 84 GLY A C 1
ATOM 646 O O . GLY A 1 84 ? -4.678 8.005 -8.646 1.00 92.94 84 GLY A O 1
ATOM 647 N N . PHE A 1 85 ? -4.069 6.148 -7.527 1.00 94.56 85 PHE A N 1
ATOM 648 C CA . PHE A 1 85 ? -2.860 6.697 -6.924 1.00 94.56 85 PHE A CA 1
ATOM 649 C C . PHE A 1 85 ? -1.694 5.720 -7.041 1.00 94.56 85 PHE A C 1
ATOM 651 O O . PHE A 1 85 ? -1.882 4.505 -7.159 1.00 94.56 85 PHE A O 1
ATOM 658 N N . SER A 1 86 ? -0.487 6.265 -6.962 1.00 96.81 86 SER A N 1
ATOM 659 C CA . SER A 1 86 ? 0.754 5.501 -6.876 1.00 96.81 86 SER A CA 1
ATOM 660 C C . SER A 1 86 ? 1.533 5.930 -5.635 1.00 96.81 86 SER A C 1
ATOM 662 O O . SER A 1 86 ? 1.476 7.089 -5.222 1.00 96.81 86 SER A O 1
ATOM 664 N N . PHE A 1 87 ? 2.255 4.987 -5.033 1.00 97.44 87 PHE A N 1
ATOM 665 C CA . PHE A 1 87 ? 3.094 5.253 -3.866 1.00 97.44 87 PHE A CA 1
ATOM 666 C C . PHE A 1 87 ? 4.525 5.478 -4.343 1.00 97.44 87 PHE A C 1
ATOM 668 O O . PHE A 1 87 ? 5.174 4.531 -4.788 1.00 97.44 87 PHE A O 1
ATOM 675 N N . GLU A 1 88 ? 5.007 6.712 -4.264 1.00 96.00 88 GLU A N 1
ATOM 676 C CA . GLU A 1 88 ? 6.409 7.055 -4.495 1.00 96.00 88 GLU A CA 1
ATOM 677 C C . GLU A 1 88 ? 7.193 6.904 -3.182 1.00 96.00 88 GLU A C 1
ATOM 679 O O . GLU A 1 88 ? 6.739 7.340 -2.117 1.00 96.00 88 GLU A O 1
ATOM 684 N N . SER A 1 89 ? 8.369 6.275 -3.238 1.00 95.31 89 SER A N 1
ATOM 685 C CA . SER A 1 89 ? 9.247 6.180 -2.071 1.00 95.31 89 SER A CA 1
ATOM 686 C C . SER A 1 89 ? 9.832 7.544 -1.705 1.00 95.31 89 SER A C 1
ATOM 688 O O . SER A 1 89 ? 10.320 8.287 -2.554 1.00 95.31 89 SER A O 1
ATOM 690 N N . THR A 1 90 ? 9.843 7.846 -0.408 1.00 91.19 90 THR A N 1
ATOM 691 C CA . THR A 1 90 ? 10.469 9.061 0.134 1.00 91.19 90 THR A CA 1
ATOM 692 C C . THR A 1 90 ? 11.985 8.940 0.279 1.00 91.19 90 THR A C 1
ATOM 694 O O . THR A 1 90 ? 12.685 9.949 0.244 1.00 91.19 90 THR A O 1
ATOM 697 N N . THR A 1 91 ? 12.512 7.721 0.418 1.00 91.12 91 THR A N 1
ATOM 698 C CA . THR A 1 91 ? 13.953 7.467 0.568 1.00 91.12 91 THR A CA 1
ATOM 699 C C . THR A 1 91 ? 14.630 7.132 -0.758 1.00 91.12 91 THR A C 1
ATOM 701 O O . THR A 1 91 ? 15.852 7.223 -0.861 1.00 91.12 91 THR A O 1
ATOM 704 N N . GLN A 1 92 ? 13.857 6.765 -1.785 1.00 92.81 92 GLN A N 1
ATOM 705 C CA . GLN A 1 92 ? 14.342 6.498 -3.140 1.00 92.81 92 GLN A CA 1
ATOM 706 C C . GLN A 1 92 ? 13.445 7.205 -4.161 1.00 92.81 92 GLN A C 1
ATOM 708 O O . GLN A 1 92 ? 12.488 6.601 -4.648 1.00 92.81 92 GLN A O 1
ATOM 713 N N . PRO A 1 93 ? 13.751 8.471 -4.500 1.00 92.00 93 PRO A N 1
ATOM 714 C CA . PRO A 1 93 ? 13.000 9.216 -5.502 1.00 92.00 93 PRO A CA 1
ATOM 715 C C . PRO A 1 93 ? 12.864 8.434 -6.811 1.00 92.00 93 PRO A C 1
ATOM 717 O O . PRO A 1 93 ? 13.753 7.656 -7.184 1.00 92.00 93 PRO A O 1
ATOM 720 N N . ASN A 1 94 ? 11.746 8.631 -7.511 1.00 95.38 94 ASN A N 1
ATOM 721 C CA . ASN A 1 94 ? 11.439 7.928 -8.759 1.00 95.38 94 ASN A CA 1
ATOM 722 C C . ASN A 1 94 ? 11.383 6.386 -8.630 1.00 95.38 94 ASN A C 1
ATOM 724 O O . ASN A 1 94 ? 11.527 5.674 -9.625 1.00 95.38 94 ASN A O 1
ATOM 728 N N . HIS A 1 95 ? 11.181 5.857 -7.419 1.00 97.62 95 HIS A N 1
ATOM 729 C CA . HIS A 1 95 ? 10.828 4.457 -7.191 1.00 97.62 95 HIS A CA 1
ATOM 730 C C . HIS A 1 95 ? 9.402 4.354 -6.675 1.00 97.62 95 HIS A C 1
ATOM 732 O O . HIS A 1 95 ? 8.982 5.142 -5.826 1.00 97.62 95 HIS A O 1
ATOM 738 N N . PHE A 1 96 ? 8.672 3.354 -7.160 1.00 98.44 96 PHE A N 1
ATOM 739 C CA . PHE A 1 96 ? 7.253 3.213 -6.864 1.00 98.44 96 PHE A CA 1
ATOM 740 C C . PHE A 1 96 ? 6.920 1.825 -6.346 1.00 98.44 96 PHE A C 1
ATOM 742 O O . PHE A 1 96 ? 7.470 0.823 -6.811 1.00 98.44 96 PHE A O 1
ATOM 749 N N . LEU A 1 97 ? 5.976 1.771 -5.405 1.00 98.62 97 LEU A N 1
ATOM 750 C CA . LEU A 1 97 ? 5.350 0.517 -5.023 1.00 98.62 97 LEU A CA 1
ATOM 751 C C . LEU A 1 97 ? 4.569 -0.024 -6.221 1.00 98.62 97 LEU A C 1
ATOM 753 O O . LEU A 1 97 ? 3.668 0.637 -6.737 1.00 98.62 97 LEU A O 1
ATOM 757 N N . ARG A 1 98 ? 4.889 -1.242 -6.638 1.00 98.31 98 ARG A N 1
ATOM 758 C CA . ARG A 1 98 ? 4.184 -1.944 -7.706 1.00 98.31 98 ARG A CA 1
ATOM 759 C C . ARG A 1 98 ? 4.130 -3.428 -7.426 1.00 98.31 98 ARG A C 1
ATOM 761 O O . ARG A 1 98 ? 4.983 -3.968 -6.716 1.00 98.31 98 ARG A O 1
ATOM 768 N N . HIS A 1 99 ? 3.152 -4.106 -8.004 1.00 98.31 99 HIS A N 1
ATOM 769 C CA . HIS A 1 99 ? 3.133 -5.562 -7.964 1.00 98.31 99 HIS A CA 1
ATOM 770 C C . HIS A 1 99 ? 3.886 -6.160 -9.164 1.00 98.31 99 HIS A C 1
ATOM 772 O O . HIS A 1 99 ? 4.034 -5.542 -10.214 1.00 98.31 99 HIS A O 1
ATOM 778 N N . ARG A 1 100 ? 4.432 -7.362 -8.983 1.00 97.00 100 ARG A N 1
ATOM 779 C CA . ARG A 1 100 ? 4.867 -8.268 -10.055 1.00 97.00 100 ARG A CA 1
ATOM 780 C C . ARG A 1 100 ? 4.785 -9.692 -9.544 1.00 97.00 100 ARG A C 1
ATOM 782 O O . ARG A 1 100 ? 5.182 -9.965 -8.410 1.00 97.00 100 ARG A O 1
ATOM 789 N N . HIS A 1 101 ? 4.240 -10.595 -10.355 1.00 96.12 101 HIS A N 1
ATOM 790 C CA . HIS A 1 101 ? 3.921 -11.961 -9.919 1.00 96.12 101 HIS A CA 1
ATOM 791 C C . HIS A 1 101 ? 3.125 -11.981 -8.599 1.00 96.12 101 HIS A C 1
ATOM 793 O O . HIS A 1 101 ? 3.398 -12.786 -7.713 1.00 96.12 101 HIS A O 1
ATOM 799 N N . LEU A 1 102 ? 2.175 -11.046 -8.444 1.00 97.50 102 LEU A N 1
ATOM 800 C CA . LEU A 1 102 ? 1.326 -10.889 -7.252 1.00 97.50 102 LEU A CA 1
ATOM 801 C C . LEU A 1 102 ? 2.072 -10.551 -5.943 1.00 97.50 102 LEU A C 1
ATOM 803 O O . LEU A 1 102 ? 1.490 -10.589 -4.859 1.00 97.50 102 LEU A O 1
ATOM 807 N N . LEU A 1 103 ? 3.350 -10.184 -6.013 1.00 98.44 103 LEU A N 1
ATOM 808 C CA . LEU A 1 103 ? 4.160 -9.744 -4.877 1.00 98.44 103 LEU A CA 1
ATOM 809 C C . LEU A 1 103 ? 4.523 -8.269 -5.049 1.00 98.44 103 LEU A C 1
ATOM 811 O O . LEU A 1 103 ? 4.721 -7.817 -6.174 1.00 98.44 103 LEU A O 1
ATOM 815 N N . LEU A 1 104 ? 4.618 -7.520 -3.948 1.00 98.56 104 LEU A N 1
ATOM 816 C CA . LEU A 1 104 ? 4.876 -6.080 -4.004 1.00 98.56 104 LEU A CA 1
ATOM 817 C C . LEU A 1 104 ? 6.369 -5.778 -3.872 1.00 98.56 104 LEU A C 1
ATOM 819 O O . LEU A 1 104 ? 7.080 -6.381 -3.059 1.00 98.56 104 LEU A O 1
ATOM 823 N N . PHE A 1 105 ? 6.822 -4.817 -4.669 1.00 98.56 105 PHE A N 1
ATOM 824 C CA . PHE A 1 105 ? 8.198 -4.343 -4.733 1.00 98.56 105 PHE A CA 1
ATOM 825 C C . PHE A 1 105 ? 8.234 -2.824 -4.885 1.00 98.56 105 PHE A C 1
ATOM 827 O O . PHE A 1 105 ? 7.257 -2.221 -5.325 1.00 98.56 105 PHE A O 1
ATOM 834 N N . VAL A 1 106 ? 9.369 -2.228 -4.534 1.00 98.38 106 VAL A N 1
ATOM 835 C CA . VAL A 1 106 ? 9.671 -0.810 -4.750 1.00 98.38 106 VAL A CA 1
ATOM 836 C C . VAL A 1 106 ? 10.757 -0.713 -5.807 1.00 98.38 106 VAL A C 1
ATOM 838 O O . VAL A 1 106 ? 11.947 -0.792 -5.506 1.00 98.38 106 VAL A O 1
ATOM 841 N N . ASP A 1 107 ? 10.332 -0.591 -7.056 1.00 97.69 107 ASP A N 1
ATOM 842 C CA . ASP A 1 107 ? 11.223 -0.629 -8.214 1.00 97.69 107 ASP A CA 1
ATOM 843 C C . ASP A 1 107 ? 11.380 0.772 -8.826 1.00 97.69 107 ASP A C 1
ATOM 845 O O . ASP A 1 107 ? 10.512 1.627 -8.624 1.00 97.69 107 ASP A O 1
ATOM 849 N N . PRO A 1 108 ? 12.480 1.037 -9.553 1.00 97.50 108 PRO A N 1
ATOM 850 C CA . PRO A 1 108 ? 12.657 2.293 -10.272 1.00 97.50 108 PRO A CA 1
ATOM 851 C C . PRO A 1 108 ? 11.609 2.437 -11.377 1.00 97.50 108 PRO A C 1
ATOM 853 O O . PRO A 1 108 ? 11.251 1.459 -12.038 1.00 97.50 108 PRO A O 1
ATOM 856 N N . PHE A 1 109 ? 11.146 3.665 -11.604 1.00 97.94 109 PHE A N 1
ATOM 857 C CA . PHE A 1 109 ? 10.166 3.963 -12.640 1.00 97.94 109 PHE A CA 1
ATOM 858 C C . PHE A 1 109 ? 10.660 3.575 -14.031 1.00 97.94 109 PHE A C 1
ATOM 860 O O . PHE A 1 109 ? 11.750 3.953 -14.461 1.00 97.94 109 PHE A O 1
ATOM 867 N N . VAL A 1 110 ? 9.788 2.887 -14.764 1.00 97.88 110 VAL A N 1
ATOM 868 C CA . VAL A 1 110 ? 9.964 2.592 -16.182 1.00 97.88 110 VAL A CA 1
ATOM 869 C C . VAL A 1 110 ? 8.704 3.035 -16.916 1.00 97.88 110 VAL A C 1
ATOM 871 O O . VAL A 1 110 ? 7.593 2.654 -16.547 1.00 97.88 110 VAL A O 1
ATOM 874 N N . ASN A 1 111 ? 8.861 3.821 -17.982 1.00 97.25 111 ASN A N 1
ATOM 875 C CA . ASN A 1 111 ? 7.742 4.380 -18.743 1.00 97.25 111 ASN A CA 1
ATOM 876 C C . ASN A 1 111 ? 7.096 3.344 -19.686 1.00 97.25 111 ASN A C 1
ATOM 878 O O . ASN A 1 111 ? 7.121 3.491 -20.904 1.00 97.25 111 ASN A O 1
ATOM 882 N N . THR A 1 112 ? 6.515 2.286 -19.122 1.00 98.25 112 THR A N 1
ATOM 883 C CA . THR A 1 112 ? 5.739 1.272 -19.853 1.00 98.25 112 THR A CA 1
ATOM 884 C C . THR A 1 112 ? 4.318 1.200 -19.310 1.00 98.25 112 THR A C 1
ATOM 886 O O . THR A 1 112 ? 4.079 1.453 -18.129 1.00 98.25 112 THR A O 1
ATOM 889 N N . ALA A 1 113 ? 3.359 0.828 -20.162 1.00 97.50 113 ALA A N 1
ATOM 890 C CA . ALA A 1 113 ? 1.968 0.661 -19.742 1.00 97.50 113 ALA A CA 1
ATOM 891 C C . ALA A 1 113 ? 1.826 -0.395 -18.633 1.00 97.50 113 ALA A C 1
ATOM 893 O O . ALA A 1 113 ? 1.113 -0.165 -17.660 1.00 97.50 113 ALA A O 1
ATOM 894 N N . LEU A 1 114 ? 2.558 -1.513 -18.740 1.00 97.38 114 LEU A N 1
ATOM 895 C CA . LEU A 1 114 ? 2.566 -2.568 -17.724 1.00 97.38 114 LEU A CA 1
ATOM 896 C C . LEU A 1 114 ? 3.022 -2.034 -16.361 1.00 97.38 114 LEU A C 1
ATOM 898 O O . LEU A 1 114 ? 2.289 -2.171 -15.389 1.00 97.38 114 LEU A O 1
ATOM 902 N N . TYR A 1 115 ? 4.171 -1.350 -16.303 1.00 98.38 115 TYR A N 1
ATOM 903 C CA . TYR A 1 115 ? 4.679 -0.772 -15.055 1.00 98.38 115 TYR A CA 1
ATOM 904 C C . TYR A 1 115 ? 3.668 0.187 -14.419 1.00 98.38 115 TYR A C 1
ATOM 906 O O . TYR A 1 115 ? 3.387 0.104 -13.225 1.00 98.38 115 TYR A O 1
ATOM 914 N N . LYS A 1 116 ? 3.108 1.099 -15.223 1.00 98.25 116 LYS A N 1
ATOM 915 C CA . LYS A 1 116 ? 2.134 2.095 -14.760 1.00 98.25 116 LYS A CA 1
ATOM 916 C C . LYS A 1 116 ? 0.888 1.435 -14.177 1.00 98.25 116 LYS A C 1
ATOM 918 O O . LYS A 1 116 ? 0.423 1.846 -13.120 1.00 98.25 116 LYS A O 1
ATOM 923 N N . ASN A 1 117 ? 0.379 0.403 -14.847 1.00 97.81 117 ASN A N 1
ATOM 924 C CA . ASN A 1 117 ? -0.773 -0.371 -14.396 1.00 97.81 117 ASN A CA 1
ATOM 925 C C . ASN A 1 117 ? -0.471 -1.159 -13.112 1.00 97.81 117 ASN A C 1
ATOM 927 O O . ASN A 1 117 ? -1.301 -1.184 -12.206 1.00 97.81 117 ASN A O 1
ATOM 931 N N . ASP A 1 118 ? 0.726 -1.735 -12.999 1.00 98.56 118 ASP A N 1
ATOM 932 C CA . ASP A 1 118 ? 1.159 -2.494 -11.822 1.00 98.56 118 ASP A CA 1
ATOM 933 C C . ASP A 1 118 ? 1.405 -1.623 -10.577 1.00 98.56 118 ASP A C 1
ATOM 935 O O . ASP A 1 118 ? 1.358 -2.117 -9.447 1.00 98.56 118 ASP A O 1
ATOM 939 N N . ALA A 1 119 ? 1.676 -0.331 -10.776 1.00 98.50 119 ALA A N 1
ATOM 940 C CA . ALA A 1 119 ? 1.951 0.656 -9.730 1.00 98.50 119 ALA A CA 1
ATOM 941 C C . ALA A 1 119 ? 0.721 1.489 -9.321 1.00 98.50 119 ALA A C 1
ATOM 943 O O . ALA A 1 119 ? 0.852 2.481 -8.600 1.00 98.50 119 ALA A O 1
ATOM 944 N N . CYS A 1 120 ? -0.465 1.135 -9.813 1.00 97.94 120 CYS A N 1
ATOM 945 C CA . CYS A 1 120 ? -1.681 1.919 -9.655 1.00 97.94 120 CYS A CA 1
ATOM 946 C C . CYS A 1 120 ? -2.696 1.234 -8.741 1.00 97.94 120 CYS A C 1
ATOM 948 O O . CYS A 1 120 ? -3.110 0.094 -8.977 1.00 97.94 120 CYS A O 1
ATOM 950 N N . PHE A 1 121 ? -3.163 1.972 -7.734 1.00 98.12 121 PHE A N 1
ATOM 951 C CA . PHE A 1 121 ? -4.103 1.472 -6.740 1.00 98.12 121 PHE A CA 1
ATOM 952 C C . PHE A 1 121 ? -5.261 2.442 -6.522 1.00 98.12 121 PHE A C 1
ATOM 954 O O . PHE A 1 121 ? -5.096 3.663 -6.498 1.00 98.12 121 PHE A O 1
ATOM 961 N N . LYS A 1 122 ? -6.450 1.884 -6.320 1.00 96.62 122 LYS A N 1
ATOM 962 C CA . LYS A 1 122 ? -7.641 2.608 -5.897 1.00 96.62 122 LYS A CA 1
ATOM 963 C C . LYS A 1 122 ? -7.794 2.460 -4.380 1.00 96.62 122 LYS A C 1
ATOM 965 O O . LYS A 1 122 ? -8.030 1.342 -3.915 1.00 96.62 122 LYS A O 1
ATOM 970 N N . PRO A 1 123 ? -7.675 3.543 -3.593 1.00 95.19 123 PRO A N 1
ATOM 971 C CA . PRO A 1 123 ? -8.067 3.511 -2.198 1.00 95.19 123 PRO A CA 1
ATOM 972 C C . PRO A 1 123 ? -9.581 3.322 -2.133 1.00 95.19 123 PRO A C 1
ATOM 974 O O . PRO A 1 123 ? -10.346 4.021 -2.803 1.00 95.19 123 PRO A O 1
ATOM 977 N N . VAL A 1 124 ? -10.003 2.361 -1.332 1.00 94.75 124 VAL A N 1
ATOM 978 C CA . VAL A 1 124 ? -11.402 2.099 -1.017 1.00 94.75 124 VAL A CA 1
ATOM 979 C C . VAL A 1 124 ? -11.574 2.095 0.495 1.00 94.75 124 VAL A C 1
ATOM 981 O O . VAL A 1 124 ? -10.599 1.989 1.244 1.00 94.75 124 VAL A O 1
ATOM 984 N N . THR A 1 125 ? -12.821 2.196 0.938 1.00 94.38 125 THR A N 1
ATOM 985 C CA . THR A 1 125 ? -13.203 1.978 2.333 1.00 94.38 125 THR A CA 1
ATOM 986 C C . THR A 1 125 ? -12.593 0.674 2.853 1.00 94.38 125 THR A C 1
ATOM 988 O O . THR A 1 125 ? -12.674 -0.354 2.175 1.00 94.38 125 THR A O 1
ATOM 991 N N . GLY A 1 126 ? -11.965 0.723 4.030 1.00 95.25 126 GLY A N 1
ATOM 992 C CA . GLY A 1 126 ? -11.285 -0.424 4.622 1.00 95.25 126 GLY A CA 1
ATOM 993 C C . GLY A 1 126 ? -12.190 -1.652 4.723 1.00 95.25 126 GLY A C 1
ATOM 994 O O . GLY A 1 126 ? -13.339 -1.572 5.163 1.00 95.25 126 GLY A O 1
ATOM 995 N N . LEU A 1 127 ? -11.666 -2.805 4.305 1.00 96.94 127 LEU A N 1
ATOM 996 C CA . LEU A 1 127 ? -12.423 -4.057 4.248 1.00 96.94 127 LEU A CA 1
ATOM 997 C C . LEU A 1 127 ? -12.820 -4.584 5.639 1.00 96.94 127 LEU A C 1
ATOM 999 O O . LEU A 1 127 ? -13.812 -5.307 5.752 1.00 96.94 127 LEU A O 1
ATOM 1003 N N . ALA A 1 128 ? -12.049 -4.253 6.681 1.00 95.44 128 ALA A N 1
ATOM 1004 C CA . ALA A 1 128 ? -12.340 -4.590 8.078 1.00 95.44 128 ALA A CA 1
ATOM 1005 C C . ALA A 1 128 ? -12.938 -3.425 8.885 1.00 95.44 128 ALA A C 1
ATOM 1007 O O . ALA A 1 128 ? -13.634 -3.667 9.870 1.00 95.44 128 ALA A O 1
ATOM 1008 N N . ASP A 1 129 ? -12.671 -2.179 8.492 1.00 90.88 129 ASP A N 1
ATOM 1009 C CA . ASP A 1 129 ? -13.113 -0.974 9.199 1.00 90.88 129 ASP A CA 1
ATOM 1010 C C . ASP A 1 129 ? -13.317 0.168 8.205 1.00 90.88 129 ASP A C 1
ATOM 1012 O O . ASP A 1 129 ? -12.404 0.538 7.465 1.00 90.88 129 ASP A O 1
ATOM 1016 N N . CYS A 1 130 ? -14.514 0.753 8.202 1.00 88.00 130 CYS A N 1
ATOM 1017 C CA . CYS A 1 130 ? -14.860 1.775 7.226 1.00 88.00 130 CYS A CA 1
ATOM 1018 C C . CYS A 1 130 ? -14.199 3.142 7.471 1.00 88.00 130 CYS A C 1
ATOM 1020 O O . CYS A 1 130 ? -14.248 4.000 6.592 1.00 88.00 130 CYS A O 1
ATOM 1022 N N . ASN A 1 131 ? -13.558 3.346 8.628 1.00 85.81 131 ASN A N 1
ATOM 1023 C CA . ASN A 1 131 ? -12.766 4.548 8.923 1.00 85.81 131 ASN A CA 1
ATOM 1024 C C . ASN A 1 131 ? -11.306 4.437 8.450 1.00 85.81 131 ASN A C 1
ATOM 1026 O O . ASN A 1 131 ? -10.528 5.384 8.587 1.00 85.81 131 ASN A O 1
ATOM 1030 N N . GLU A 1 132 ? -10.923 3.274 7.935 1.00 90.94 132 GLU A N 1
ATOM 1031 C CA . GLU A 1 132 ? -9.583 2.951 7.459 1.00 90.94 132 GLU A CA 1
ATOM 1032 C C . GLU A 1 132 ? -9.593 2.735 5.940 1.00 90.94 132 GLU A C 1
ATOM 1034 O O . GLU A 1 132 ? -10.605 2.962 5.269 1.00 90.94 132 GLU A O 1
ATOM 1039 N N . VAL A 1 133 ? -8.451 2.351 5.367 1.00 94.94 133 VAL A N 1
ATOM 1040 C CA . VAL A 1 133 ? -8.292 2.215 3.916 1.00 94.94 133 VAL A CA 1
ATOM 1041 C C . VAL A 1 133 ? -7.846 0.815 3.523 1.00 94.94 133 VAL A C 1
ATOM 1043 O O . VAL A 1 133 ? -7.015 0.193 4.182 1.00 94.94 133 VAL A O 1
ATOM 1046 N N . SER A 1 134 ? -8.369 0.343 2.399 1.00 98.38 134 SER A N 1
ATOM 1047 C CA . SER A 1 134 ? -7.829 -0.794 1.659 1.00 98.38 134 SER A CA 1
AT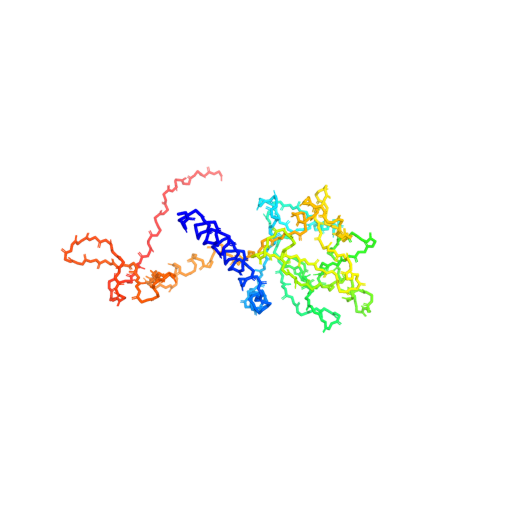OM 1048 C C . SER A 1 134 ? -7.432 -0.337 0.260 1.00 98.38 134 SER A C 1
ATOM 1050 O O . SER A 1 134 ? -8.021 0.590 -0.295 1.00 98.38 134 SER A O 1
ATOM 1052 N N . PHE A 1 135 ? -6.427 -0.980 -0.328 1.00 98.44 135 PHE A N 1
ATOM 1053 C CA . PHE A 1 135 ? -5.909 -0.599 -1.642 1.00 98.44 135 PHE A CA 1
ATOM 1054 C C . PHE A 1 135 ? -6.211 -1.691 -2.658 1.00 98.44 135 PHE A C 1
ATOM 1056 O O . PHE A 1 135 ? -5.613 -2.766 -2.618 1.00 98.44 135 PHE A O 1
ATOM 1063 N N . GLN A 1 136 ? -7.148 -1.411 -3.557 1.00 98.50 136 GLN A N 1
ATOM 1064 C CA . GLN A 1 136 ? -7.513 -2.282 -4.668 1.00 98.50 136 GLN A CA 1
ATOM 1065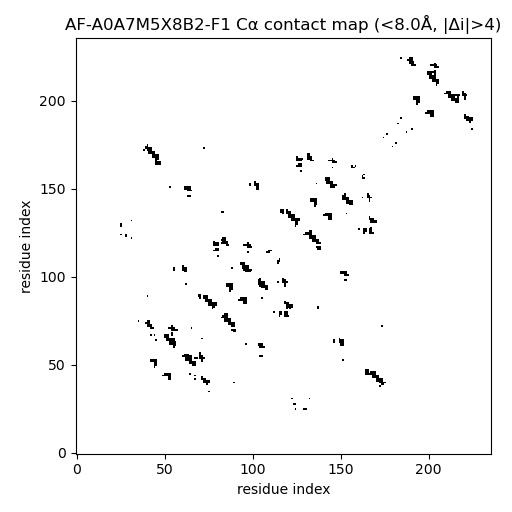 C C . GLN A 1 136 ? -6.559 -2.036 -5.841 1.00 98.50 136 GLN A C 1
ATOM 1067 O O . GLN A 1 136 ? -6.244 -0.885 -6.145 1.00 98.50 136 GLN A O 1
ATOM 1072 N N . SER A 1 137 ? -6.088 -3.085 -6.512 1.00 98.44 137 SER A N 1
ATOM 1073 C CA . SER A 1 137 ? -5.305 -2.910 -7.741 1.00 98.44 137 SER A CA 1
ATOM 1074 C C . SER A 1 137 ? -6.193 -2.385 -8.868 1.00 98.44 137 SER A C 1
ATOM 1076 O O . SER A 1 137 ? -7.334 -2.813 -9.026 1.00 98.44 137 SER A O 1
ATOM 1078 N N . ILE A 1 138 ? -5.662 -1.459 -9.666 1.00 97.31 138 ILE A N 1
ATOM 1079 C CA . ILE A 1 138 ? -6.369 -0.949 -10.843 1.00 97.31 138 ILE A CA 1
ATOM 1080 C C . ILE A 1 138 ? -6.439 -2.002 -11.957 1.00 97.31 138 ILE A C 1
ATOM 1082 O O . ILE A 1 138 ? -7.488 -2.156 -12.577 1.00 97.31 138 ILE A O 1
ATOM 1086 N N . ASN A 1 139 ? -5.350 -2.734 -12.216 1.00 97.69 139 ASN A N 1
ATOM 1087 C CA . ASN A 1 139 ? -5.303 -3.734 -13.287 1.00 97.69 139 ASN A CA 1
ATOM 1088 C C . ASN A 1 139 ? -5.761 -5.140 -12.871 1.00 97.69 139 ASN A C 1
ATOM 1090 O O . ASN A 1 139 ? -6.055 -5.950 -13.745 1.00 97.69 139 ASN A O 1
ATOM 1094 N N . TYR A 1 140 ? -5.892 -5.408 -11.568 1.00 98.12 140 TYR A N 1
ATOM 1095 C CA . TYR A 1 140 ? -6.541 -6.605 -11.021 1.00 98.12 140 TYR A CA 1
ATOM 1096 C C . TYR A 1 140 ? -7.611 -6.202 -9.991 1.00 98.12 140 TYR A C 1
ATOM 1098 O O . TYR A 1 140 ? -7.355 -6.259 -8.783 1.00 98.12 140 TYR A O 1
ATOM 1106 N N . PRO A 1 141 ? -8.807 -5.769 -10.437 1.00 96.38 141 PRO A N 1
ATOM 1107 C CA . PRO A 1 141 ? -9.831 -5.204 -9.553 1.00 96.38 141 PRO A CA 1
ATOM 1108 C C . PRO A 1 141 ? -10.373 -6.180 -8.501 1.00 96.38 141 PRO A C 1
ATOM 1110 O O . PRO A 1 141 ? -10.922 -5.768 -7.486 1.00 96.38 141 PRO A O 1
ATOM 1113 N N . ASP A 1 142 ? -10.216 -7.482 -8.694 1.00 95.94 142 ASP A N 1
ATOM 1114 C CA . ASP A 1 142 ? -10.576 -8.516 -7.722 1.00 95.94 142 ASP A CA 1
ATOM 1115 C C . ASP A 1 142 ? -9.545 -8.669 -6.584 1.00 95.94 142 ASP A C 1
ATOM 1117 O O . ASP A 1 142 ? -9.739 -9.485 -5.677 1.00 95.94 142 ASP A O 1
ATOM 1121 N N . ARG A 1 143 ? -8.445 -7.900 -6.608 1.00 98.50 143 ARG A N 1
ATOM 1122 C CA . ARG A 1 143 ? -7.315 -8.048 -5.685 1.00 98.50 143 ARG A CA 1
ATOM 1123 C C . ARG A 1 143 ? -6.988 -6.788 -4.899 1.00 98.50 143 ARG A C 1
ATOM 1125 O O . ARG A 1 143 ? -7.077 -5.662 -5.388 1.00 98.50 143 ARG A O 1
ATOM 1132 N N . PHE A 1 144 ? -6.496 -7.019 -3.686 1.00 98.75 144 PHE A N 1
ATOM 1133 C CA . PHE A 1 144 ? -6.121 -5.987 -2.729 1.00 98.75 144 PHE A CA 1
ATOM 1134 C C . PHE A 1 144 ? -4.688 -6.176 -2.243 1.00 98.75 144 PHE A C 1
ATOM 1136 O O . PHE A 1 144 ? -4.177 -7.301 -2.187 1.00 98.75 144 PHE A O 1
ATOM 1143 N N . LEU A 1 145 ? -4.050 -5.067 -1.872 1.00 98.69 145 LEU A N 1
ATOM 1144 C CA . LEU A 1 145 ? -2.835 -5.111 -1.072 1.00 98.69 145 LEU A CA 1
ATOM 1145 C C . LEU A 1 145 ? -3.155 -5.726 0.286 1.00 98.69 145 LEU A C 1
ATOM 1147 O O . LEU A 1 145 ? -4.056 -5.262 0.980 1.00 98.69 145 LEU A O 1
ATOM 1151 N N . ARG A 1 146 ? -2.383 -6.737 0.673 1.00 98.62 146 ARG A N 1
ATOM 1152 C CA . ARG A 1 146 ? -2.406 -7.300 2.021 1.00 98.62 146 ARG A CA 1
ATOM 1153 C C . ARG A 1 146 ? -1.015 -7.703 2.473 1.00 98.62 146 ARG A C 1
ATOM 1155 O O . ARG A 1 146 ? -0.153 -8.020 1.646 1.00 98.62 146 ARG A O 1
ATOM 1162 N N . HIS A 1 147 ? -0.806 -7.751 3.780 1.00 98.56 147 HIS A N 1
ATOM 1163 C CA . HIS A 1 147 ? 0.370 -8.413 4.338 1.00 98.56 147 HIS A CA 1
ATOM 1164 C C . HIS A 1 147 ? 0.094 -9.909 4.577 1.00 98.56 147 HIS A C 1
ATOM 1166 O O . HIS A 1 147 ? -1.052 -10.338 4.632 1.00 98.56 147 HIS A O 1
ATOM 1172 N N . GLN A 1 148 ? 1.140 -10.741 4.578 1.00 98.19 148 GLN A N 1
ATOM 1173 C CA . GLN A 1 148 ? 1.120 -12.131 5.068 1.00 98.19 148 GLN A CA 1
ATOM 1174 C C . GLN A 1 148 ? 2.547 -12.648 5.176 1.00 98.19 148 GLN A C 1
ATOM 1176 O O . GLN A 1 148 ? 3.312 -12.569 4.207 1.00 98.19 148 GLN A O 1
ATOM 1181 N N . GLY A 1 149 ? 2.897 -13.215 6.332 1.00 96.69 149 GLY A N 1
ATOM 1182 C CA . GLY A 1 149 ? 4.260 -13.686 6.591 1.00 96.69 149 GLY A CA 1
ATOM 1183 C C . GLY A 1 149 ? 5.287 -12.567 6.401 1.00 96.69 149 GLY A C 1
ATOM 1184 O O . GLY A 1 149 ? 6.287 -12.756 5.715 1.00 96.69 149 GLY A O 1
ATOM 1185 N N . TYR A 1 150 ? 4.983 -11.372 6.917 1.00 96.81 150 TYR A N 1
ATOM 1186 C CA . TYR A 1 150 ? 5.783 -10.146 6.782 1.00 96.81 150 TYR A CA 1
ATOM 1187 C C . TYR A 1 150 ? 5.972 -9.603 5.355 1.00 96.81 150 TYR A C 1
ATOM 1189 O O . TYR A 1 150 ? 6.657 -8.598 5.173 1.00 96.81 150 TYR A O 1
ATOM 1197 N N . ARG A 1 151 ? 5.371 -10.213 4.327 1.00 98.19 151 ARG A N 1
ATOM 1198 C CA . ARG A 1 151 ? 5.495 -9.776 2.929 1.00 98.19 151 ARG A CA 1
ATOM 1199 C C . ARG A 1 151 ? 4.221 -9.099 2.440 1.00 98.19 151 ARG A C 1
ATOM 1201 O O . ARG A 1 151 ? 3.129 -9.607 2.686 1.00 98.19 151 ARG A O 1
ATOM 1208 N N . MET A 1 152 ? 4.371 -8.010 1.689 1.00 98.62 152 MET A N 1
ATOM 1209 C CA . MET A 1 152 ? 3.255 -7.376 0.987 1.00 98.62 152 MET A CA 1
ATOM 1210 C C . MET A 1 152 ? 2.957 -8.122 -0.316 1.00 98.62 152 MET A C 1
ATOM 1212 O O . MET A 1 152 ? 3.861 -8.435 -1.102 1.00 98.62 152 MET A O 1
ATOM 1216 N N . LYS A 1 153 ? 1.681 -8.442 -0.533 1.00 98.50 153 LYS A N 1
ATOM 1217 C CA . LYS A 1 153 ? 1.194 -9.236 -1.668 1.00 98.50 153 LYS A CA 1
ATOM 1218 C C . LYS A 1 153 ? -0.087 -8.634 -2.233 1.00 98.50 153 LYS A C 1
ATOM 1220 O O . LYS A 1 153 ? -0.820 -7.947 -1.525 1.00 98.50 153 LYS A O 1
ATOM 1225 N N . LEU A 1 154 ? -0.349 -8.930 -3.499 1.00 98.25 154 LEU A N 1
ATOM 1226 C CA . LEU A 1 154 ? -1.612 -8.655 -4.159 1.00 98.25 154 LEU A CA 1
ATOM 1227 C C . LEU A 1 154 ? -2.429 -9.948 -4.173 1.00 98.25 154 LEU A C 1
ATOM 1229 O O . LEU A 1 154 ? -2.006 -10.952 -4.745 1.00 98.25 154 LEU A O 1
ATOM 1233 N N . HIS A 1 155 ? -3.588 -9.955 -3.524 1.00 98.31 155 HIS A N 1
ATOM 1234 C CA . HIS A 1 155 ? -4.351 -11.187 -3.334 1.00 98.31 155 HIS A CA 1
ATOM 1235 C C . HIS A 1 155 ? -5.852 -10.961 -3.467 1.00 98.31 155 HIS A C 1
ATOM 1237 O O . HIS A 1 155 ? -6.346 -9.877 -3.165 1.00 98.31 155 HIS A O 1
ATOM 1243 N N . GLN A 1 156 ? -6.558 -11.995 -3.923 1.00 98.25 156 GLN A N 1
ATOM 1244 C CA . GLN A 1 156 ? -8.015 -11.984 -3.997 1.00 98.25 156 GLN A CA 1
ATOM 1245 C C . GLN A 1 156 ? -8.611 -12.001 -2.593 1.00 98.25 156 GLN A C 1
ATOM 1247 O O . GLN A 1 156 ? -8.086 -12.675 -1.702 1.00 98.25 156 GLN A O 1
ATOM 1252 N N . ASN A 1 157 ? -9.697 -11.251 -2.418 1.00 96.00 157 ASN A N 1
ATOM 1253 C CA . ASN A 1 157 ? -10.463 -11.240 -1.181 1.00 96.00 157 ASN A CA 1
ATOM 1254 C C . ASN A 1 157 ? -11.253 -12.544 -1.045 1.00 96.00 157 ASN A C 1
ATOM 1256 O O . ASN A 1 157 ? -12.221 -12.759 -1.767 1.00 96.00 157 ASN A O 1
ATOM 1260 N N . ASP A 1 158 ? -10.841 -13.395 -0.107 1.00 96.62 158 ASP A N 1
ATOM 1261 C CA . ASP A 1 158 ? -11.490 -14.678 0.195 1.00 96.62 158 ASP A CA 1
ATOM 1262 C C . ASP A 1 158 ? -12.706 -14.539 1.135 1.00 96.62 158 ASP A C 1
ATOM 1264 O O . ASP A 1 158 ? -13.319 -15.529 1.529 1.00 96.62 158 ASP A O 1
ATOM 1268 N N . GLY A 1 159 ? -13.060 -13.308 1.517 1.00 96.31 159 GLY A N 1
ATOM 1269 C CA . GLY A 1 159 ? -14.172 -13.002 2.412 1.00 96.31 159 GLY A CA 1
ATOM 1270 C C . GLY A 1 159 ? -13.870 -13.219 3.897 1.00 96.31 159 GLY A C 1
ATOM 1271 O O . GLY A 1 159 ? -14.667 -12.780 4.736 1.00 96.31 159 GLY A O 1
ATOM 1272 N N . SER A 1 160 ? -12.727 -13.822 4.240 1.00 98.19 160 SER A N 1
ATOM 1273 C CA . SER A 1 160 ? -12.349 -14.111 5.620 1.00 98.19 160 SER A CA 1
ATOM 1274 C C . SER A 1 160 ? -12.084 -12.836 6.422 1.00 98.19 160 SER A C 1
ATOM 1276 O O . SER A 1 160 ? -11.642 -11.805 5.908 1.00 98.19 160 SER A O 1
ATOM 1278 N N . SER A 1 161 ? -12.339 -12.900 7.728 1.00 98.06 161 SER A N 1
ATOM 1279 C CA . SER A 1 161 ? -12.005 -11.812 8.652 1.00 98.06 161 SER A CA 1
ATOM 1280 C C . SER A 1 161 ? -10.500 -11.550 8.700 1.00 98.06 161 SER A C 1
ATOM 1282 O O . SER A 1 161 ? -10.090 -10.394 8.796 1.00 98.06 161 SER A O 1
ATOM 1284 N N . LEU A 1 162 ? -9.675 -12.596 8.593 1.00 98.25 162 LEU A N 1
ATOM 1285 C CA . LEU A 1 162 ? -8.222 -12.463 8.544 1.00 98.25 162 LEU A CA 1
ATOM 1286 C C . LEU A 1 162 ? -7.785 -11.666 7.312 1.00 98.25 162 LEU A C 1
ATOM 1288 O O . LEU A 1 162 ? -7.087 -10.671 7.469 1.00 98.25 162 LEU A O 1
ATOM 1292 N N . PHE A 1 163 ? -8.269 -12.024 6.117 1.00 98.62 163 PHE A N 1
ATOM 1293 C CA . PHE A 1 163 ? -7.953 -11.282 4.897 1.00 98.62 163 PHE A CA 1
ATOM 1294 C C . PHE A 1 163 ? -8.341 -9.809 5.016 1.00 98.62 163 PHE A C 1
ATOM 1296 O O . PHE A 1 163 ? -7.541 -8.929 4.704 1.00 98.62 163 PHE A O 1
ATOM 1303 N N . LYS A 1 164 ? -9.562 -9.529 5.488 1.00 98.50 164 LYS A N 1
ATOM 1304 C CA . LYS A 1 164 ? -10.051 -8.154 5.649 1.00 98.50 164 LYS A CA 1
ATOM 1305 C C . LYS A 1 164 ? -9.136 -7.348 6.570 1.00 98.50 164 LYS A C 1
ATOM 1307 O O . LYS A 1 164 ? -8.816 -6.208 6.247 1.00 98.50 164 LYS A O 1
ATOM 1312 N N . ASN A 1 165 ? -8.694 -7.938 7.680 1.00 98.38 165 ASN A N 1
ATOM 1313 C CA . ASN A 1 165 ? -7.765 -7.300 8.611 1.00 98.38 165 ASN A CA 1
ATOM 1314 C C . ASN A 1 165 ? -6.363 -7.112 8.007 1.00 98.38 165 ASN A C 1
ATOM 1316 O O . ASN A 1 165 ? -5.790 -6.036 8.142 1.00 98.38 165 ASN A O 1
ATOM 1320 N N . ASP A 1 166 ? -5.839 -8.112 7.294 1.00 98.69 166 ASP A N 1
ATOM 1321 C CA . ASP A 1 166 ? -4.525 -8.049 6.641 1.00 98.69 166 ASP A CA 1
ATOM 1322 C C . ASP A 1 166 ? -4.466 -7.029 5.490 1.00 98.69 166 ASP A C 1
ATOM 1324 O O . ASP A 1 166 ? -3.388 -6.549 5.127 1.00 98.69 166 ASP A O 1
ATOM 1328 N N . ALA A 1 167 ? -5.622 -6.727 4.894 1.00 98.75 167 ALA A N 1
ATOM 1329 C CA . ALA A 1 167 ? -5.796 -5.809 3.772 1.00 98.75 167 ALA A CA 1
ATOM 1330 C C . ALA A 1 167 ? -6.299 -4.411 4.178 1.00 98.75 167 ALA A C 1
ATOM 1332 O O . ALA A 1 167 ? -6.588 -3.592 3.300 1.00 98.75 167 ALA A O 1
ATOM 1333 N N . THR A 1 168 ? -6.451 -4.129 5.476 1.00 98.56 168 THR A N 1
ATOM 1334 C CA . THR A 1 168 ? -6.917 -2.829 5.983 1.00 98.56 168 THR A CA 1
ATOM 1335 C C . THR A 1 168 ? -5.790 -2.111 6.718 1.00 98.56 168 THR A C 1
ATOM 1337 O O . THR A 1 168 ? -5.087 -2.699 7.541 1.00 98.56 168 THR A O 1
ATOM 1340 N N . PHE A 1 169 ? -5.622 -0.826 6.413 1.00 97.81 169 PHE A N 1
ATOM 1341 C CA . PHE A 1 169 ? -4.546 0.007 6.930 1.00 97.81 169 PHE A CA 1
ATOM 1342 C C . PHE A 1 169 ? -5.085 1.322 7.484 1.00 97.81 169 PHE A C 1
ATOM 1344 O O . PHE A 1 169 ? -5.987 1.942 6.918 1.00 97.81 169 PHE A O 1
ATOM 1351 N N . ASN A 1 170 ? -4.481 1.790 8.569 1.00 93.69 170 ASN A N 1
ATOM 1352 C CA . ASN A 1 170 ? -4.697 3.143 9.051 1.00 93.69 170 ASN A CA 1
ATOM 1353 C C . ASN A 1 170 ? -3.967 4.149 8.144 1.00 93.69 170 ASN A C 1
ATOM 1355 O O . ASN A 1 170 ? -2.954 3.815 7.539 1.00 93.69 170 ASN A O 1
ATOM 1359 N N . ILE A 1 171 ? -4.455 5.388 8.059 1.00 88.75 171 ILE A N 1
ATOM 1360 C CA . ILE A 1 171 ? -3.750 6.468 7.354 1.00 88.75 171 ILE A CA 1
ATOM 1361 C C . ILE A 1 171 ? -3.111 7.380 8.395 1.00 88.75 171 ILE A C 1
ATOM 1363 O O . ILE A 1 171 ? -3.814 8.162 9.048 1.00 88.75 171 ILE A O 1
ATOM 1367 N N . GLN A 1 172 ? -1.787 7.330 8.497 1.00 86.12 172 GLN A N 1
ATOM 1368 C CA . GLN A 1 172 ? -1.013 8.206 9.367 1.00 86.12 172 GLN A CA 1
ATOM 1369 C C . GLN A 1 172 ? -0.225 9.219 8.550 1.00 86.12 172 GLN A C 1
ATOM 1371 O O . GLN A 1 172 ? 0.500 8.862 7.627 1.00 86.12 172 GLN A O 1
ATOM 1376 N N . THR A 1 173 ? -0.344 10.487 8.919 1.00 82.12 173 THR A N 1
ATOM 1377 C CA . THR A 1 173 ? 0.505 11.539 8.369 1.00 82.12 173 THR A CA 1
ATOM 1378 C C . THR A 1 173 ? 1.902 11.412 8.965 1.00 82.12 173 THR A C 1
ATOM 1380 O O . THR A 1 173 ? 2.059 11.436 10.188 1.00 82.12 173 THR A O 1
ATOM 1383 N N . ILE A 1 174 ? 2.921 11.278 8.113 1.00 70.81 174 ILE A N 1
ATOM 1384 C CA . ILE A 1 174 ? 4.315 11.408 8.533 1.00 70.81 174 ILE A CA 1
ATOM 1385 C C . ILE A 1 174 ? 4.633 12.898 8.455 1.00 70.81 174 ILE A C 1
ATOM 1387 O O . ILE A 1 174 ? 4.939 13.450 7.401 1.00 70.81 174 ILE A O 1
ATOM 1391 N N . CYS A 1 175 ? 4.580 13.578 9.591 1.00 55.28 175 CYS A N 1
ATOM 1392 C CA . CYS A 1 175 ? 5.217 14.881 9.676 1.00 55.28 175 CYS A CA 1
ATOM 1393 C C . CYS A 1 175 ? 6.727 14.622 9.605 1.00 55.28 175 CYS A C 1
ATOM 1395 O O . CYS A 1 175 ? 7.272 13.979 10.507 1.00 55.28 175 CYS A O 1
ATOM 1397 N N . HIS A 1 176 ? 7.414 15.079 8.552 1.00 47.59 176 HIS A N 1
ATOM 1398 C CA . HIS A 1 176 ? 8.878 15.119 8.547 1.00 47.59 176 HIS A CA 1
ATOM 1399 C C . HIS A 1 176 ? 9.328 16.033 9.689 1.00 47.59 176 HIS A C 1
ATOM 1401 O O . HIS A 1 176 ? 9.408 17.250 9.559 1.00 47.59 176 HIS A O 1
ATOM 1407 N N . GLY A 1 177 ? 9.555 15.418 10.844 1.00 41.59 177 GLY A N 1
ATOM 1408 C CA . GLY A 1 177 ? 9.974 16.086 12.049 1.00 41.59 177 GLY A CA 1
ATOM 1409 C C . GLY A 1 177 ? 9.093 15.787 13.258 1.00 41.59 177 GLY A C 1
ATOM 1410 O O . GLY A 1 177 ? 8.059 16.417 13.471 1.00 41.59 177 GLY A O 1
ATOM 1411 N N . SER A 1 178 ? 9.697 15.078 14.206 1.00 44.97 178 SER A N 1
ATOM 1412 C CA . SER A 1 178 ? 9.896 15.645 15.550 1.00 44.97 178 SER A CA 1
ATOM 1413 C C . SER A 1 178 ? 10.126 17.178 15.526 1.00 44.97 178 SER A C 1
ATOM 1415 O O . SER A 1 178 ? 9.636 17.888 16.398 1.00 44.97 178 SER A O 1
ATOM 1417 N N . ASN A 1 179 ? 10.726 17.695 14.449 1.00 46.97 179 ASN A N 1
ATOM 1418 C CA . ASN A 1 179 ? 10.850 19.100 14.082 1.00 46.97 179 ASN A CA 1
ATOM 1419 C C . ASN A 1 179 ? 9.581 19.879 13.679 1.00 46.97 179 ASN A C 1
ATOM 1421 O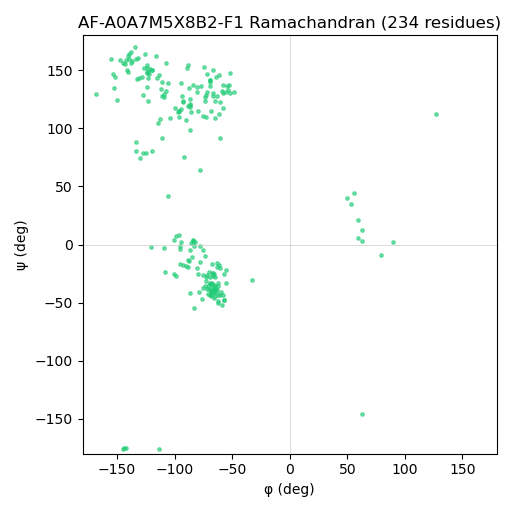 O . ASN A 1 179 ? 9.680 21.089 13.715 1.00 46.97 179 ASN A O 1
ATOM 1425 N N . HIS A 1 180 ? 8.408 19.333 13.324 1.00 44.06 180 HIS A N 1
ATOM 1426 C CA . HIS A 1 180 ? 7.266 20.223 12.989 1.00 44.06 180 HIS A CA 1
ATOM 1427 C C . HIS A 1 180 ? 6.588 20.774 14.249 1.00 44.06 180 HIS A C 1
ATOM 1429 O O . HIS A 1 180 ? 6.275 21.957 14.340 1.00 44.06 180 HIS A O 1
ATOM 1435 N N . LEU A 1 181 ? 6.431 19.929 15.272 1.00 48.00 181 LEU A N 1
ATOM 1436 C CA . LEU A 1 181 ? 6.029 20.392 16.595 1.00 48.00 181 LEU A CA 1
ATOM 1437 C C . LEU A 1 181 ? 7.146 21.222 17.230 1.00 48.00 181 LEU A C 1
ATOM 1439 O O . LEU A 1 181 ? 6.863 22.305 17.717 1.00 48.00 181 LEU A O 1
ATOM 1443 N N . GLN A 1 182 ? 8.413 20.795 17.156 1.00 48.91 182 GLN A N 1
ATOM 1444 C CA . GLN A 1 182 ? 9.525 21.595 17.686 1.00 48.91 182 GLN A CA 1
ATOM 1445 C C . GLN A 1 182 ? 9.723 22.922 16.932 1.00 48.91 182 GLN A C 1
ATOM 1447 O O . GLN A 1 182 ? 9.998 23.906 17.595 1.00 48.91 182 GLN A O 1
ATOM 1452 N N . GLN A 1 183 ? 9.514 23.013 15.612 1.00 47.28 183 GLN A N 1
ATOM 1453 C CA . GLN A 1 183 ? 9.511 24.283 14.865 1.00 47.28 183 GLN A CA 1
ATOM 1454 C C . GLN A 1 183 ? 8.298 25.137 15.234 1.00 47.28 183 GLN A C 1
ATOM 1456 O O . GLN A 1 183 ? 8.460 26.320 15.501 1.00 47.28 183 GLN A O 1
ATOM 1461 N N . LYS A 1 184 ? 7.098 24.554 15.343 1.00 47.81 184 LYS A N 1
ATOM 1462 C CA . LYS A 1 184 ? 5.910 25.278 15.816 1.00 47.81 184 LYS A CA 1
ATOM 1463 C C . LYS A 1 184 ? 6.077 25.779 17.258 1.00 47.81 184 LYS A C 1
ATOM 1465 O O . LYS A 1 184 ? 5.593 26.852 17.579 1.00 47.81 184 LYS A O 1
ATOM 1470 N N . PHE A 1 185 ? 6.798 25.047 18.110 1.00 56.09 185 PHE A N 1
ATOM 1471 C CA . PHE A 1 185 ? 7.182 25.472 19.462 1.00 56.09 185 PHE A CA 1
ATOM 1472 C C . PHE A 1 185 ? 8.404 26.415 19.490 1.00 56.09 185 PHE A C 1
ATOM 1474 O O . PHE A 1 185 ? 8.593 27.098 20.492 1.00 56.09 185 PHE A O 1
ATOM 1481 N N . ALA A 1 186 ? 9.239 26.450 18.442 1.00 51.34 186 ALA A N 1
ATOM 1482 C CA . ALA A 1 186 ? 10.474 27.243 18.386 1.00 51.34 186 ALA A CA 1
ATOM 1483 C C . ALA A 1 186 ? 10.333 28.581 17.639 1.00 51.34 186 ALA A C 1
ATOM 1485 O O . ALA A 1 186 ? 11.087 29.503 17.941 1.00 51.34 186 ALA A O 1
ATOM 1486 N N . TYR A 1 187 ? 9.402 28.695 16.684 1.00 43.03 187 TYR A N 1
ATOM 1487 C CA . TYR A 1 187 ? 9.227 29.882 15.834 1.00 43.03 187 TYR A CA 1
ATOM 1488 C C . TYR A 1 187 ? 7.961 30.692 16.154 1.00 43.03 187 TYR A C 1
ATOM 1490 O O . TYR A 1 187 ? 7.951 31.895 15.905 1.00 43.03 187 TYR A O 1
ATOM 1498 N N . GLU A 1 188 ? 6.927 30.087 16.752 1.00 56.50 188 GLU A N 1
ATOM 1499 C CA . GLU A 1 188 ? 5.762 30.834 17.245 1.00 56.50 188 GLU A CA 1
ATOM 1500 C C . GLU A 1 188 ? 6.025 31.333 18.677 1.00 56.50 188 GLU A C 1
ATOM 1502 O O . GLU A 1 188 ? 6.309 30.522 19.564 1.00 56.50 188 GLU A O 1
ATOM 1507 N N . PRO A 1 189 ? 5.905 32.644 18.969 1.00 61.66 189 PRO A N 1
ATOM 1508 C CA . PRO A 1 189 ? 6.125 33.164 20.320 1.00 61.66 189 PRO A CA 1
ATOM 1509 C C . PRO A 1 189 ? 5.072 32.659 21.323 1.00 61.66 189 PRO A C 1
ATOM 1511 O O . PRO A 1 189 ? 5.349 32.594 22.526 1.00 61.66 189 PRO A O 1
ATOM 1514 N N . THR A 1 190 ? 3.882 32.293 20.830 1.00 70.88 190 THR A N 1
ATOM 1515 C CA . THR A 1 190 ? 2.740 31.794 21.606 1.00 70.88 190 THR A CA 1
ATOM 1516 C C . THR A 1 190 ? 1.836 30.890 20.767 1.00 70.88 190 THR A C 1
ATOM 1518 O O . THR A 1 190 ? 1.624 31.149 19.587 1.00 70.88 190 THR A O 1
ATOM 1521 N N . LEU A 1 191 ? 1.228 29.880 21.386 1.00 76.88 191 LEU A N 1
ATOM 1522 C CA . LEU A 1 191 ? 0.330 28.914 20.751 1.00 76.88 191 LEU A CA 1
ATOM 1523 C C . LEU A 1 191 ? -1.067 28.932 21.368 1.00 76.88 191 LEU A C 1
ATOM 1525 O O . LEU A 1 191 ? -1.219 29.178 22.559 1.00 76.88 191 LEU A O 1
ATOM 1529 N N . SER A 1 192 ? -2.082 28.608 20.567 1.00 80.69 192 SER A N 1
ATOM 1530 C CA . SER A 1 192 ? -3.462 28.414 21.027 1.00 80.69 192 SER A CA 1
ATOM 1531 C C . SER A 1 192 ? -3.902 26.963 20.825 1.00 80.69 192 SER A C 1
ATOM 1533 O O . SER A 1 192 ? -3.537 26.324 19.834 1.00 80.69 192 SER A O 1
ATOM 1535 N N . PHE A 1 193 ? -4.696 26.449 21.768 1.00 84.44 193 PHE A N 1
ATOM 1536 C CA . PHE A 1 193 ? -5.203 25.074 21.785 1.00 84.44 193 PHE A CA 1
ATOM 1537 C C . PHE A 1 193 ? -6.743 25.068 21.761 1.00 84.44 193 PHE A C 1
ATOM 1539 O O . PHE A 1 193 ? -7.370 24.941 22.820 1.00 84.44 193 PHE A O 1
ATOM 1546 N N . PRO A 1 194 ? -7.373 25.247 20.583 1.00 83.69 194 PRO A N 1
ATOM 1547 C CA . PRO A 1 194 ? -8.826 25.227 20.450 1.00 83.69 194 PRO A CA 1
ATOM 1548 C C . PRO A 1 194 ? -9.396 23.810 20.600 1.00 83.69 194 PRO A C 1
ATOM 1550 O O . PRO A 1 194 ? -8.781 22.816 20.206 1.00 83.69 194 PRO A O 1
ATOM 1553 N N . SER A 1 195 ? -10.600 23.712 21.157 1.00 80.56 195 SER A N 1
ATOM 1554 C CA . SER A 1 195 ? -11.329 22.453 21.287 1.00 80.56 195 SER A CA 1
ATOM 1555 C C . SER A 1 195 ? -11.840 21.986 19.927 1.00 80.56 195 SER A C 1
ATOM 1557 O O . SER A 1 195 ? -12.507 22.724 19.205 1.00 80.56 195 SER A O 1
ATOM 1559 N N . LYS A 1 196 ? -11.591 20.716 19.597 1.00 72.19 196 LYS A N 1
ATOM 1560 C CA . LYS A 1 196 ? -12.076 20.109 18.349 1.00 72.19 196 LYS A CA 1
ATOM 1561 C C . LYS A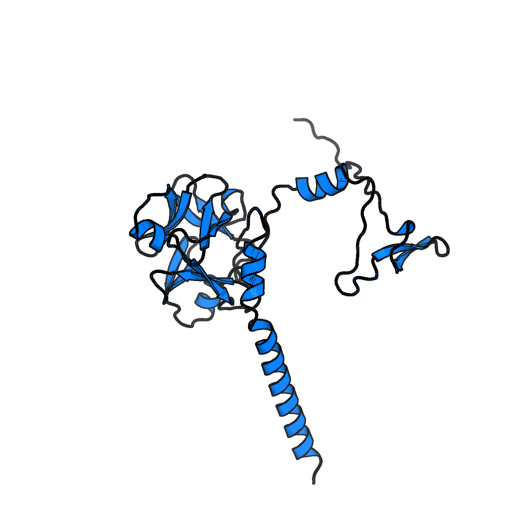 1 196 ? -13.605 20.008 18.297 1.00 72.19 196 LYS A C 1
ATOM 1563 O O . LYS A 1 196 ? -14.192 20.191 17.238 1.00 72.19 196 LYS A O 1
ATOM 1568 N N . ASN A 1 197 ? -14.236 19.719 19.435 1.00 75.00 197 ASN A N 1
ATOM 1569 C CA . ASN A 1 197 ? -15.685 19.515 19.521 1.00 75.00 197 ASN A CA 1
ATOM 1570 C C . ASN A 1 197 ? -16.447 20.826 19.767 1.00 75.00 197 ASN A C 1
ATOM 1572 O O . ASN A 1 197 ? -17.638 20.901 19.487 1.00 75.00 197 ASN A O 1
ATOM 1576 N N . TYR A 1 198 ? -15.757 21.858 20.263 1.00 78.62 198 TYR A N 1
ATOM 1577 C CA . TYR A 1 198 ? -16.315 23.186 20.514 1.00 78.62 198 TYR A CA 1
ATOM 1578 C C . TYR A 1 198 ? -15.359 24.255 19.964 1.00 78.62 198 TYR A C 1
ATOM 1580 O O . TYR A 1 198 ? -14.591 24.832 20.732 1.00 78.62 198 TYR A O 1
ATOM 1588 N N . PRO A 1 199 ? -15.384 24.535 18.646 1.00 82.88 199 PRO A N 1
ATOM 1589 C CA . PRO A 1 199 ? -14.371 25.368 17.980 1.00 82.88 199 PRO A CA 1
ATOM 1590 C C . PRO A 1 199 ? -14.284 26.815 18.482 1.00 82.88 199 PRO A C 1
ATOM 1592 O O . PRO A 1 199 ? -13.288 27.493 18.256 1.00 82.88 199 PRO A O 1
ATOM 1595 N N . HIS A 1 200 ? -15.324 27.286 19.174 1.00 83.69 200 HIS A N 1
ATOM 1596 C CA . HIS A 1 200 ? -15.382 28.605 19.802 1.00 83.69 200 HIS A CA 1
ATOM 1597 C C . HIS A 1 200 ? -14.730 28.646 21.194 1.00 83.69 200 HIS A C 1
ATOM 1599 O O . HIS A 1 200 ? -14.802 29.676 21.858 1.00 83.69 200 HIS A O 1
ATOM 1605 N N . LEU A 1 201 ? -14.123 27.548 21.658 1.00 85.69 201 LEU A N 1
ATOM 1606 C CA . LEU A 1 201 ? -13.462 27.453 22.957 1.00 85.69 201 LEU A CA 1
ATOM 1607 C C . LEU A 1 201 ? -12.005 27.004 22.807 1.00 85.69 201 LEU A C 1
ATOM 1609 O O . LEU A 1 201 ? -11.678 26.195 21.939 1.00 85.69 201 LEU A O 1
ATOM 1613 N N . ALA A 1 202 ? -11.141 27.474 23.703 1.00 89.75 202 ALA A N 1
ATOM 1614 C CA . ALA A 1 202 ? -9.736 27.089 23.791 1.00 89.75 202 ALA A CA 1
ATOM 1615 C C . ALA A 1 202 ? -9.268 26.984 25.249 1.00 89.75 202 ALA A C 1
ATOM 1617 O O . ALA A 1 202 ? -9.858 27.581 26.157 1.00 89.75 202 ALA A O 1
ATOM 1618 N N . ILE A 1 203 ? -8.178 26.245 25.473 1.00 90.81 203 ILE A N 1
ATOM 1619 C CA . ILE A 1 203 ? -7.484 26.252 26.768 1.00 90.81 203 ILE A CA 1
ATOM 1620 C C . ILE A 1 203 ? -6.996 27.679 27.044 1.00 90.81 203 ILE A C 1
ATOM 1622 O O . ILE A 1 203 ? -6.257 28.253 26.245 1.00 90.81 203 ILE A O 1
ATOM 1626 N N . SER A 1 204 ? -7.423 28.247 28.168 1.00 89.38 204 SER A N 1
ATOM 1627 C CA . SER A 1 204 ? -7.192 29.645 28.540 1.00 89.38 204 SER A CA 1
ATOM 1628 C C . SER A 1 204 ? -6.887 29.770 30.031 1.00 89.38 204 SER A C 1
ATOM 1630 O O . SER A 1 204 ? -7.396 28.990 30.837 1.00 89.38 204 SER A O 1
ATOM 1632 N N . TYR A 1 205 ? -6.075 30.755 30.409 1.00 89.25 205 TYR A N 1
ATOM 1633 C CA . TYR A 1 205 ? -5.810 31.079 31.810 1.00 89.25 205 TYR A CA 1
ATOM 1634 C C . TYR A 1 205 ? -6.862 32.057 32.355 1.00 89.25 205 TYR A C 1
ATOM 1636 O O . TYR A 1 205 ? -7.024 33.166 31.845 1.00 89.25 205 TYR A O 1
ATOM 1644 N N . ASP A 1 206 ? -7.587 31.648 33.396 1.00 87.25 206 ASP A N 1
ATOM 1645 C CA . ASP A 1 206 ? -8.529 32.508 34.112 1.00 87.25 206 ASP A CA 1
ATOM 1646 C C . ASP A 1 206 ? -7.780 33.296 35.196 1.00 87.25 206 ASP A C 1
ATOM 1648 O O . ASP A 1 206 ? -7.275 32.726 36.167 1.00 87.25 206 ASP A O 1
ATOM 1652 N N . THR A 1 207 ? -7.711 34.618 35.040 1.00 82.88 207 THR A N 1
ATOM 1653 C CA . THR A 1 207 ? -6.998 35.514 35.959 1.00 82.88 207 THR A CA 1
ATOM 1654 C C . THR A 1 207 ? -7.703 35.689 37.300 1.00 82.88 207 THR A C 1
ATOM 1656 O O . THR A 1 207 ? -7.032 35.960 38.296 1.00 82.88 207 THR A O 1
ATOM 1659 N N . THR A 1 208 ? -9.024 35.513 37.356 1.00 87.25 208 THR A N 1
ATOM 1660 C CA . THR A 1 208 ? -9.810 35.643 38.588 1.00 87.25 208 THR A CA 1
ATOM 1661 C C . THR A 1 208 ? -9.618 34.420 39.468 1.00 87.25 208 THR A C 1
ATOM 1663 O O . THR A 1 208 ? -9.356 34.550 40.662 1.00 87.25 208 THR A O 1
ATOM 1666 N N . SER A 1 209 ? -9.712 33.225 38.877 1.00 88.44 209 SER A N 1
ATOM 1667 C CA . SER A 1 209 ? -9.600 31.970 39.628 1.00 88.44 209 SER A CA 1
ATOM 1668 C C . SER A 1 209 ? -8.201 31.349 39.631 1.00 88.44 209 SER A C 1
ATOM 1670 O O . SER A 1 209 ? -7.981 30.363 40.329 1.00 88.44 209 SER A O 1
ATOM 1672 N N . LYS A 1 210 ? -7.244 31.938 38.901 1.00 87.62 210 LYS A N 1
ATOM 1673 C CA . LYS A 1 210 ? -5.844 31.489 38.788 1.00 87.62 210 LYS A CA 1
ATOM 1674 C C . LYS A 1 210 ? -5.701 30.021 38.369 1.00 87.62 210 LYS A C 1
ATOM 1676 O O . LYS A 1 210 ? -4.782 29.328 38.803 1.00 87.62 210 LYS A O 1
ATOM 1681 N N . VAL A 1 211 ? -6.600 29.539 37.513 1.00 87.62 211 VAL A N 1
ATOM 1682 C CA . VAL A 1 211 ? -6.573 28.171 36.972 1.00 87.62 211 VAL A CA 1
ATOM 1683 C C . VAL A 1 211 ? -6.756 28.173 35.459 1.00 87.62 211 VAL A C 1
ATOM 1685 O O . VAL A 1 211 ? -7.260 29.127 34.869 1.00 87.62 211 VAL A O 1
ATOM 1688 N N . SER A 1 212 ? -6.355 27.077 34.819 1.00 88.56 212 SER A N 1
ATOM 1689 C CA . SER A 1 212 ? -6.620 26.864 33.393 1.00 88.56 212 SER A CA 1
ATOM 1690 C C . SER A 1 212 ? -8.047 26.350 33.193 1.00 88.56 212 SER A C 1
ATOM 1692 O O . SER A 1 212 ? -8.489 25.455 33.914 1.00 88.56 212 SER A O 1
ATOM 1694 N N . ARG A 1 213 ? -8.769 26.898 32.214 1.00 89.00 213 ARG A N 1
ATOM 1695 C CA . ARG A 1 213 ? -10.149 26.523 31.867 1.00 89.00 213 ARG A CA 1
ATOM 1696 C C . ARG A 1 213 ? -10.343 26.485 30.353 1.00 89.00 213 ARG A C 1
ATOM 1698 O O . ARG A 1 213 ? -9.547 27.034 29.598 1.00 89.00 213 ARG A O 1
ATOM 1705 N N . ILE A 1 214 ? -11.428 25.855 29.915 1.00 88.62 214 ILE A N 1
ATOM 1706 C CA . ILE A 1 214 ? -11.893 25.922 28.527 1.00 88.62 214 ILE A CA 1
ATOM 1707 C C . ILE A 1 214 ? -12.855 27.106 28.419 1.00 88.62 214 ILE A C 1
ATOM 1709 O O . ILE A 1 214 ? -13.956 27.054 28.962 1.00 88.62 214 ILE A O 1
ATOM 1713 N N . LEU A 1 215 ? -12.415 28.183 27.774 1.00 88.00 215 LEU A N 1
ATOM 1714 C CA . LEU A 1 215 ? -13.142 29.453 27.665 1.00 88.00 215 LEU A CA 1
ATOM 1715 C C . LEU A 1 215 ? -13.099 29.964 26.223 1.00 88.00 215 LEU A C 1
ATOM 1717 O O . LEU A 1 215 ? -12.349 29.440 25.396 1.00 88.00 215 LEU A O 1
ATOM 1721 N N . ALA A 1 216 ? -13.891 30.994 25.926 1.00 86.38 216 ALA A N 1
ATOM 1722 C CA . ALA A 1 216 ? -13.779 31.709 24.662 1.00 86.38 216 ALA A CA 1
ATOM 1723 C C . ALA A 1 216 ? -12.349 32.276 24.491 1.00 86.38 216 ALA A C 1
ATOM 1725 O O . ALA A 1 216 ? -11.790 32.794 25.465 1.00 86.38 216 ALA A O 1
ATOM 1726 N N . PRO A 1 217 ? -11.744 32.178 23.290 1.00 83.19 217 PRO A N 1
ATOM 1727 C CA . PRO A 1 217 ? -10.393 32.665 23.044 1.00 83.19 217 PRO A CA 1
ATOM 1728 C C . PRO A 1 217 ? -10.217 34.146 23.411 1.00 83.19 217 PRO A C 1
ATOM 1730 O O . PRO A 1 217 ? -11.000 34.998 23.001 1.00 83.19 217 PRO A O 1
ATOM 1733 N N . SER A 1 218 ? -9.161 34.450 24.163 1.00 82.75 218 SER A N 1
ATOM 1734 C CA . SER A 1 218 ? -8.743 35.802 24.557 1.00 82.75 218 SER A CA 1
ATOM 1735 C C . SER A 1 218 ? -7.212 35.907 24.549 1.00 82.75 218 SER A C 1
ATOM 1737 O O . SER A 1 218 ? -6.521 34.947 24.202 1.00 82.75 218 SER A O 1
ATOM 1739 N N . SER A 1 219 ? -6.650 37.040 24.982 1.00 82.62 219 SER A N 1
ATOM 1740 C CA . SER A 1 219 ? -5.196 37.181 25.169 1.00 82.62 219 SER A CA 1
ATOM 1741 C C . SER A 1 219 ? -4.608 36.139 26.131 1.00 82.62 219 SER A C 1
ATOM 1743 O O . SER A 1 219 ? -3.448 35.766 25.993 1.00 82.62 219 SER A O 1
ATOM 1745 N N . ASN A 1 220 ? -5.412 35.608 27.059 1.00 83.00 220 ASN A N 1
ATOM 1746 C CA . ASN A 1 220 ? -5.001 34.568 28.008 1.00 83.00 220 ASN A CA 1
ATOM 1747 C C . ASN A 1 220 ? -5.084 33.141 27.438 1.00 83.00 220 ASN A C 1
ATOM 1749 O O . ASN A 1 220 ? -4.853 32.170 28.160 1.00 83.00 220 ASN A O 1
ATOM 1753 N N . SER A 1 221 ? -5.446 32.994 26.164 1.00 83.81 221 SER A N 1
ATOM 1754 C CA . SER A 1 221 ? -5.455 31.714 25.443 1.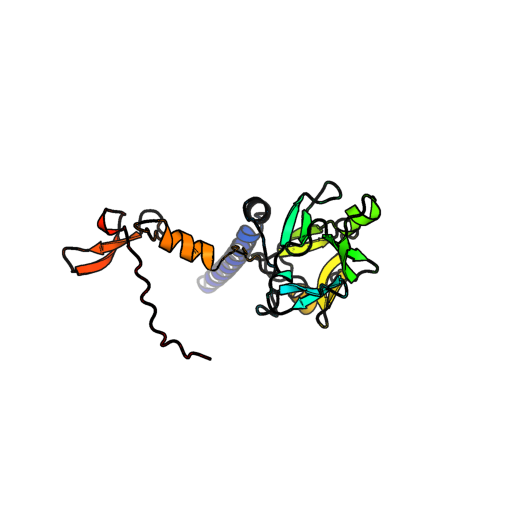00 83.81 221 SER A CA 1
ATOM 1755 C C . SER A 1 221 ? -4.160 31.475 24.659 1.00 83.81 221 SER A C 1
ATOM 1757 O O . SER A 1 221 ? -4.040 30.466 23.965 1.00 83.81 221 SER A O 1
ATOM 1759 N N . ALA A 1 222 ? -3.203 32.404 24.753 1.00 82.44 222 ALA A N 1
ATOM 1760 C CA . ALA A 1 222 ? -1.902 32.352 24.105 1.00 82.44 222 ALA A CA 1
ATOM 1761 C C . ALA A 1 222 ? -0.843 31.787 25.070 1.00 82.44 222 ALA A C 1
ATOM 1763 O O . ALA A 1 222 ? -0.509 32.391 26.087 1.00 82.44 222 ALA A O 1
ATOM 1764 N N . TRP A 1 223 ? -0.302 30.616 24.745 1.00 79.12 223 TRP A N 1
ATOM 1765 C CA . TRP A 1 223 ? 0.599 29.849 25.601 1.00 79.12 223 TRP A CA 1
ATOM 1766 C C . TRP A 1 223 ? 2.019 29.852 25.061 1.00 79.12 223 TRP A C 1
ATOM 1768 O O . TRP A 1 223 ? 2.260 29.444 23.926 1.00 79.12 223 TRP A O 1
ATOM 1778 N N . LYS A 1 224 ? 2.986 30.224 25.897 1.00 77.25 224 LYS A N 1
ATOM 1779 C CA . LYS A 1 224 ? 4.403 30.024 25.593 1.00 77.25 224 LYS A CA 1
ATOM 1780 C C . LYS A 1 224 ? 4.860 28.689 26.167 1.00 77.25 224 LYS A C 1
ATOM 1782 O O . LYS A 1 224 ? 4.763 28.467 27.372 1.00 77.25 224 LYS A O 1
ATOM 1787 N N . ILE A 1 225 ? 5.379 27.810 25.318 1.00 68.00 225 ILE A N 1
ATOM 1788 C CA . ILE A 1 225 ? 5.945 26.532 25.757 1.00 68.00 225 ILE A CA 1
ATOM 1789 C C . ILE A 1 225 ? 7.442 26.710 25.974 1.00 68.00 225 ILE A C 1
ATOM 1791 O O . ILE A 1 225 ? 8.168 27.127 25.078 1.00 68.00 225 ILE A O 1
ATOM 1795 N N . VAL A 1 226 ? 7.904 26.400 27.185 1.00 62.47 226 VAL A N 1
ATOM 1796 C CA . VAL A 1 226 ? 9.320 26.460 27.558 1.00 62.47 226 VAL A CA 1
ATOM 1797 C C . VAL A 1 226 ? 9.792 25.039 27.844 1.00 62.47 226 VAL A C 1
ATOM 1799 O O . VAL A 1 226 ? 9.462 24.466 28.880 1.00 62.47 226 VAL A O 1
ATOM 1802 N N . ALA A 1 227 ? 10.555 24.451 26.922 1.00 55.09 227 ALA A N 1
ATOM 1803 C CA . ALA A 1 227 ? 11.191 23.159 27.147 1.00 55.09 227 ALA A CA 1
ATOM 1804 C C . ALA A 1 227 ? 12.453 23.351 28.002 1.00 55.09 227 ALA A C 1
ATOM 1806 O O . ALA A 1 227 ? 13.418 23.976 27.566 1.00 55.09 227 ALA A O 1
ATOM 1807 N N . ARG A 1 228 ? 12.468 22.809 29.224 1.00 47.50 228 ARG A N 1
ATOM 1808 C CA . ARG A 1 228 ? 13.692 22.694 30.030 1.00 47.50 228 ARG A CA 1
ATOM 1809 C C . ARG A 1 228 ? 14.275 21.304 29.786 1.00 47.50 228 ARG A C 1
ATOM 1811 O O . ARG A 1 228 ? 13.626 20.310 30.096 1.00 47.50 228 ARG A O 1
ATOM 1818 N N . ALA A 1 229 ? 15.471 21.220 29.206 1.00 42.88 229 ALA A N 1
ATOM 1819 C CA . ALA A 1 229 ? 16.173 19.946 29.075 1.00 42.88 229 ALA A CA 1
ATOM 1820 C C . ALA A 1 229 ? 16.530 19.430 30.482 1.00 42.88 229 ALA A C 1
ATOM 1822 O O . ALA A 1 229 ? 17.373 20.013 31.157 1.00 42.88 229 ALA A O 1
ATOM 1823 N N . LEU A 1 230 ? 15.858 18.371 30.938 1.00 43.62 230 LEU A N 1
ATOM 1824 C CA . LEU A 1 230 ? 16.084 17.728 32.241 1.00 43.62 230 LEU A CA 1
ATOM 1825 C C . LEU A 1 230 ? 16.815 16.383 32.104 1.00 43.62 230 LEU A C 1
ATOM 1827 O O . LEU A 1 230 ? 16.472 15.422 32.781 1.00 43.62 230 LEU A O 1
ATOM 1831 N N . TRP A 1 231 ? 17.827 16.298 31.239 1.00 33.47 231 TRP A N 1
ATOM 1832 C CA . TRP A 1 231 ? 18.671 15.101 31.157 1.00 33.47 231 TRP A CA 1
ATOM 1833 C C . TRP A 1 231 ? 20.140 15.481 31.370 1.00 33.47 231 TRP A C 1
ATOM 1835 O O . TRP A 1 231 ? 20.646 16.328 30.626 1.00 33.47 231 TRP A O 1
ATOM 1845 N N . PRO A 1 232 ? 20.848 14.896 32.358 1.00 37.50 232 PRO A N 1
ATOM 1846 C CA . PRO A 1 232 ? 22.291 15.053 32.451 1.00 37.50 232 PRO A CA 1
ATOM 1847 C C . PRO A 1 232 ? 22.928 14.343 31.251 1.00 37.50 232 PRO A C 1
ATOM 1849 O O . PRO A 1 232 ? 22.634 13.179 30.978 1.00 37.50 232 PRO A O 1
ATOM 1852 N N . ARG A 1 233 ? 23.785 15.050 30.505 1.00 34.94 233 ARG A N 1
ATOM 1853 C CA . ARG A 1 233 ? 24.612 14.436 29.460 1.00 34.94 233 ARG A CA 1
ATOM 1854 C C . ARG A 1 233 ? 25.527 13.408 30.124 1.00 34.94 233 ARG A C 1
ATOM 1856 O O . ARG A 1 233 ? 26.440 13.797 30.845 1.00 34.94 233 ARG A O 1
ATOM 1863 N N . VAL A 1 234 ? 25.321 12.124 29.852 1.00 38.19 234 VAL A N 1
ATOM 1864 C CA . VAL A 1 234 ? 26.407 11.148 29.970 1.00 38.19 234 VAL A CA 1
ATOM 1865 C C . VAL A 1 234 ? 27.292 11.379 28.751 1.00 38.19 234 VAL A C 1
ATOM 1867 O O . VAL A 1 234 ? 26.850 11.179 27.621 1.00 38.19 234 VAL A O 1
ATOM 1870 N N . GLN A 1 235 ? 28.493 11.909 28.976 1.00 40.38 235 GLN A N 1
ATOM 1871 C CA . GLN A 1 235 ? 29.531 11.927 27.953 1.00 40.38 235 GLN A CA 1
ATOM 1872 C C . GLN A 1 235 ? 30.073 10.503 27.795 1.00 40.38 235 GLN A C 1
ATOM 1874 O O . GLN A 1 235 ? 30.435 9.874 28.789 1.00 40.38 235 GLN A O 1
ATOM 1879 N N . LEU A 1 236 ? 30.113 10.023 26.554 1.00 37.81 236 LEU A N 1
ATOM 1880 C CA . LEU A 1 236 ? 31.042 9.000 26.085 1.00 37.81 236 LEU A CA 1
ATOM 1881 C C . LEU A 1 236 ? 31.859 9.624 24.957 1.00 37.81 236 LEU A C 1
ATOM 1883 O O . LEU A 1 236 ? 31.238 10.356 24.147 1.00 37.81 236 LEU A O 1
#

InterPro domains:
  IPR007934 Alpha-L-arabinofuranosidase B, arabinose-binding domain [PF05270] (64-171)
  IPR036195 Alpha-L-arabinofuranosidase B, arabinose-binding domain superfamily [SSF110221] (54-129)
  IPR036195 Alpha-L-arabinofuranosidase B, arabinose-binding domain superfamily [SSF110221] (114-205)

Mean predicted aligned error: 15.03 Å

Radius of gyration: 23.72 Å; Cα contacts (8 Å, |Δi|>4): 441; chains: 1; bounding box: 84×52×60 Å